Protein AF-A0A1W9SPL5-F1 (afdb_monomer_lite)

Secondary structure (DSSP, 8-state):
-HHHHHHHHHHHHHHHHHHHHHHHHHHHHHHHHHHHHHHT---------BPP--HHHHHHHHHHHHHTT----TTS-SPBHHHHHHHS-THHHHHHTTTTS---SS--HHHHHHHTS-SEEEE-SSEEEEEEEEEEEEEEE-TTT--EEEEEEEEEEEEEEETTTEEEEEEEEEEEEE--HHHHHHHHHHSEETTTEE-EEETTTEEEEEEEEEEEEEEPSSTT-EEEEEEEEEE-

Foldseek 3Di:
DVVVVVVVVVVVVVVVVVVVVVVVVVVVVVVVVVVVVVVPPPPDPAAWDWDDPDPLLCVVVVVVCVVVVPPDDSPDDRDTPVVDVVVDPSVVSVVVVVPPDDDDVDDDPVSCCVPPDAVDWDDDQFKIKGKHKDWDWDWDADPPVRDIKIKTKTKMKMWMDGHNFKIKIKIKIKMKIQDDPVQQVVCVVPQARVPFGGWDDDPPRITIWMWMKMKIWGQDPPGDDIDIDIDIGTDD

Structure (mmCIF, N/CA/C/O backbone):
data_AF-A0A1W9SPL5-F1
#
_entry.id   AF-A0A1W9SPL5-F1
#
loop_
_atom_site.group_PDB
_atom_site.id
_atom_site.type_symbol
_atom_site.label_atom_id
_atom_site.label_alt_id
_atom_site.label_comp_id
_atom_site.label_asym_id
_atom_site.label_entity_id
_atom_site.label_seq_id
_atom_site.pdbx_PDB_ins_code
_atom_site.Cartn_x
_atom_site.Cartn_y
_atom_site.Cartn_z
_atom_site.occupancy
_atom_site.B_iso_or_equiv
_atom_site.auth_seq_id
_atom_site.auth_comp_id
_atom_site.auth_asym_id
_atom_site.auth_atom_id
_atom_site.pdbx_PDB_model_num
ATOM 1 N N . MET A 1 1 ? -82.534 -27.392 20.331 1.00 53.69 1 MET A N 1
ATOM 2 C CA . MET A 1 1 ? -81.593 -26.473 19.638 1.00 53.69 1 MET A CA 1
ATOM 3 C C . MET A 1 1 ? -80.791 -25.531 20.555 1.00 53.69 1 MET A C 1
ATOM 5 O O . MET A 1 1 ? -79.675 -25.199 20.181 1.00 53.69 1 MET A O 1
ATOM 9 N N . LYS A 1 2 ? -81.263 -25.129 21.753 1.00 50.34 2 LYS A N 1
ATOM 10 C CA . LYS A 1 2 ? -80.532 -24.194 22.650 1.00 50.34 2 LYS A CA 1
ATOM 11 C C . LYS A 1 2 ? -79.211 -24.733 23.252 1.00 50.34 2 LYS A C 1
ATOM 13 O O . LYS A 1 2 ? -78.254 -23.975 23.369 1.00 50.34 2 LYS A O 1
ATOM 18 N N . ASN A 1 3 ? -79.106 -26.034 23.547 1.00 52.25 3 ASN A N 1
ATOM 19 C CA . ASN A 1 3 ? -77.909 -26.605 24.199 1.00 52.25 3 ASN A CA 1
ATOM 20 C C . ASN A 1 3 ? -76.652 -26.641 23.311 1.00 52.25 3 ASN A C 1
ATOM 22 O O . ASN A 1 3 ? -75.539 -26.502 23.813 1.00 52.25 3 ASN A O 1
ATOM 26 N N . PHE A 1 4 ? -76.808 -26.759 21.990 1.00 55.22 4 PHE A N 1
ATOM 27 C CA . PHE A 1 4 ? -75.670 -26.815 21.063 1.00 55.22 4 PHE A CA 1
ATOM 28 C C . PHE A 1 4 ? -74.965 -25.456 20.920 1.00 55.22 4 PHE A C 1
ATOM 30 O O . PHE A 1 4 ? -73.748 -25.386 20.754 1.00 55.22 4 PHE A O 1
ATOM 37 N N . PHE A 1 5 ? -75.725 -24.363 21.043 1.00 56.78 5 PHE A N 1
ATOM 38 C CA . PHE A 1 5 ? -75.201 -23.001 20.950 1.00 56.78 5 PHE A CA 1
ATOM 39 C C . PHE A 1 5 ? -74.369 -22.626 22.188 1.00 56.78 5 PHE A C 1
ATOM 41 O O . PHE A 1 5 ? -73.292 -22.045 22.063 1.00 56.78 5 PHE A O 1
ATOM 48 N N . ILE A 1 6 ? -74.815 -23.046 23.377 1.00 64.88 6 ILE A N 1
ATOM 49 C CA . ILE A 1 6 ? -74.128 -22.797 24.655 1.00 64.88 6 ILE A CA 1
ATOM 50 C C . ILE A 1 6 ? -72.788 -23.546 24.722 1.00 64.88 6 ILE A C 1
ATOM 52 O O . ILE A 1 6 ? -71.768 -22.963 25.089 1.00 64.88 6 ILE A O 1
ATOM 56 N N . ILE A 1 7 ? -72.754 -24.811 24.286 1.00 68.06 7 ILE A N 1
ATOM 57 C CA . ILE A 1 7 ? -71.522 -25.619 24.235 1.00 68.06 7 ILE A CA 1
ATOM 58 C C . ILE A 1 7 ? -70.497 -25.000 23.273 1.00 68.06 7 ILE A C 1
ATOM 60 O O . ILE A 1 7 ? -69.298 -24.961 23.561 1.00 68.06 7 ILE A O 1
ATOM 64 N N . ARG A 1 8 ? -70.964 -24.452 22.147 1.00 58.19 8 ARG A N 1
ATOM 65 C CA . ARG A 1 8 ? -70.103 -23.808 21.151 1.00 58.19 8 ARG A CA 1
ATOM 66 C C . ARG A 1 8 ? -69.503 -22.497 21.672 1.00 58.19 8 ARG A C 1
ATOM 68 O O . ARG A 1 8 ? -68.316 -22.260 21.462 1.00 58.19 8 ARG A O 1
ATOM 75 N N . ILE A 1 9 ? -70.267 -21.708 22.430 1.00 64.75 9 ILE A N 1
ATOM 76 C CA . ILE A 1 9 ? -69.781 -20.484 23.093 1.00 64.75 9 ILE A CA 1
ATOM 77 C C . ILE A 1 9 ? -68.752 -20.809 24.189 1.00 64.75 9 ILE A C 1
ATOM 79 O O . ILE A 1 9 ? -67.695 -20.181 24.245 1.00 64.75 9 ILE A O 1
ATOM 83 N N . LEU A 1 10 ? -68.997 -21.836 25.010 1.00 67.88 10 LEU A N 1
ATOM 84 C CA . LEU A 1 10 ? -68.052 -22.290 26.042 1.00 67.88 10 LEU A CA 1
ATOM 85 C C . LEU A 1 10 ? -66.726 -22.788 25.451 1.00 67.88 10 LEU A C 1
ATOM 87 O O . LEU A 1 10 ? -65.658 -22.507 26.002 1.00 67.88 10 LEU A O 1
ATOM 91 N N . ASN A 1 11 ? -66.771 -23.479 24.310 1.00 64.69 11 ASN A N 1
ATOM 92 C CA . ASN A 1 11 ? -65.566 -23.926 23.612 1.00 64.69 11 ASN A CA 1
ATOM 93 C C . ASN A 1 11 ? -64.781 -22.759 22.996 1.00 64.69 11 ASN A C 1
ATOM 95 O O . ASN A 1 11 ? -63.551 -22.755 23.065 1.00 64.69 11 ASN A O 1
ATOM 99 N N . ILE A 1 12 ? -65.466 -21.737 22.476 1.00 64.25 12 ILE A N 1
ATOM 100 C CA . ILE A 1 12 ? -64.832 -20.509 21.972 1.00 64.25 12 ILE A CA 1
ATOM 101 C C . ILE A 1 12 ? -64.162 -19.736 23.119 1.00 64.25 12 ILE A C 1
ATOM 103 O O . ILE A 1 12 ? -62.998 -19.355 23.000 1.00 64.25 12 ILE A O 1
ATOM 107 N N . LEU A 1 13 ? -64.829 -19.588 24.267 1.00 63.03 13 LEU A N 1
ATOM 108 C CA . LEU A 1 13 ? -64.262 -18.930 25.452 1.00 63.03 13 LEU A CA 1
ATOM 109 C C . LEU A 1 13 ? -63.047 -19.686 26.013 1.00 63.03 13 LEU A C 1
ATOM 111 O O . LEU A 1 13 ? -62.024 -19.069 26.322 1.00 63.03 13 LEU A O 1
ATOM 115 N N . LYS A 1 14 ? -63.102 -21.025 26.075 1.00 65.94 14 LYS A N 1
ATOM 116 C CA . LYS A 1 14 ? -61.942 -21.856 26.450 1.00 65.94 14 LYS A CA 1
ATOM 117 C C . LYS A 1 14 ? -60.788 -21.710 25.459 1.00 65.94 14 LYS A C 1
ATOM 119 O O . LYS A 1 14 ? -59.635 -21.651 25.884 1.00 65.94 14 LYS A O 1
ATOM 124 N N . PHE A 1 15 ? -61.069 -21.614 24.160 1.00 64.69 15 PHE A N 1
ATOM 125 C CA . PHE A 1 15 ? -60.043 -21.416 23.138 1.00 64.69 15 PHE A CA 1
ATOM 126 C C . PHE A 1 15 ? -59.367 -20.042 23.261 1.00 64.69 15 PHE A C 1
ATOM 128 O O . PHE A 1 15 ? -58.137 -19.959 23.241 1.00 64.69 15 PHE A O 1
ATOM 135 N N . ILE A 1 16 ? -60.148 -18.980 23.483 1.00 57.22 16 ILE A N 1
ATOM 136 C CA . ILE A 1 16 ? -59.648 -17.612 23.691 1.00 57.22 16 ILE A CA 1
ATOM 137 C C . ILE A 1 16 ? -58.782 -17.535 24.961 1.00 57.22 16 ILE A C 1
ATOM 139 O O . ILE A 1 16 ? -57.665 -17.018 24.913 1.00 57.22 16 ILE A O 1
ATOM 143 N N . SER A 1 17 ? -59.234 -18.138 26.066 1.00 56.59 17 SER A N 1
ATOM 144 C CA . SER A 1 17 ? -58.488 -18.243 27.332 1.00 56.59 17 SER A CA 1
ATOM 145 C C . SER A 1 17 ? -57.154 -18.992 27.185 1.00 56.59 17 SER A C 1
ATOM 147 O O . SER A 1 17 ? -56.122 -18.589 27.730 1.00 56.59 17 SER A O 1
ATOM 149 N N . LYS A 1 18 ? -57.138 -20.083 26.411 1.00 58.66 18 LYS A N 1
ATOM 150 C CA . LYS A 1 18 ? -55.926 -20.881 26.182 1.00 58.66 18 LYS A CA 1
ATOM 151 C C . LYS A 1 18 ? -54.929 -20.143 25.281 1.00 58.66 18 LYS A C 1
ATOM 153 O O . LYS A 1 18 ? -53.723 -20.237 25.509 1.00 58.66 18 LYS A O 1
ATOM 158 N N . LYS A 1 19 ? -55.421 -19.374 24.300 1.00 56.31 19 LYS A N 1
ATOM 159 C CA . LYS A 1 19 ? -54.600 -18.552 23.397 1.00 56.31 19 LYS A CA 1
ATOM 160 C C . LYS A 1 19 ? -53.960 -17.368 24.133 1.00 56.31 19 LYS A C 1
ATOM 162 O O . LYS A 1 19 ? -52.768 -17.139 23.942 1.00 56.31 19 LYS A O 1
ATOM 167 N N . SER A 1 20 ? -54.684 -16.693 25.035 1.00 53.97 20 SER A N 1
ATOM 168 C CA . SER A 1 20 ? -54.144 -15.569 25.822 1.00 53.97 20 SER A CA 1
ATOM 169 C C . SER A 1 20 ? -53.041 -15.998 26.798 1.00 53.97 20 SER A C 1
ATOM 171 O O . SER A 1 20 ? -51.990 -15.360 26.850 1.00 53.97 20 SER A O 1
ATOM 173 N N . LYS A 1 21 ? -53.205 -17.137 27.490 1.00 56.94 21 LYS A N 1
ATOM 174 C CA . LYS A 1 21 ? -52.159 -17.704 28.364 1.00 56.94 21 LYS A CA 1
ATOM 175 C C . LYS A 1 21 ? -50.899 -18.107 27.592 1.00 56.94 21 LYS A C 1
ATOM 177 O O . LYS A 1 21 ? -49.793 -17.856 28.066 1.00 56.94 21 LYS A O 1
ATOM 182 N N . LYS A 1 22 ? -51.046 -18.687 26.392 1.00 56.72 22 LYS A N 1
ATOM 183 C CA . LYS A 1 22 ? -49.905 -19.025 25.518 1.00 56.72 22 LYS A CA 1
ATOM 184 C C . 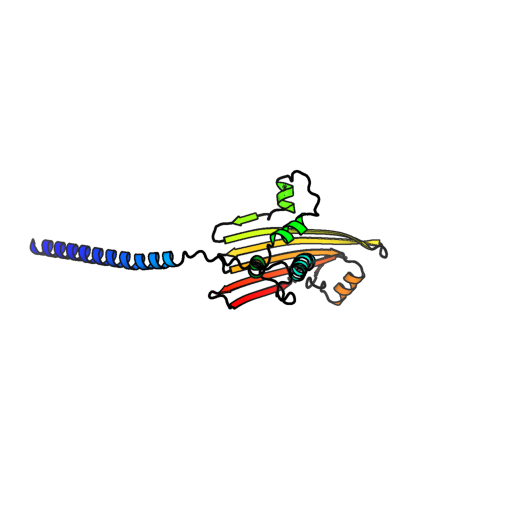LYS A 1 22 ? -49.164 -17.763 25.059 1.00 56.72 22 LYS A C 1
ATOM 186 O O . LYS A 1 22 ? -47.938 -17.752 25.063 1.00 56.72 22 LYS A O 1
ATOM 191 N N . MET A 1 23 ? -49.894 -16.696 24.730 1.00 50.56 23 MET A N 1
ATOM 192 C CA . MET A 1 23 ? -49.324 -15.414 24.297 1.00 50.56 23 MET A CA 1
ATOM 193 C C . MET A 1 23 ? -48.545 -14.713 25.424 1.00 50.56 23 MET A C 1
ATOM 195 O O . MET A 1 23 ? -47.428 -14.253 25.196 1.00 50.56 23 MET A O 1
ATOM 199 N N . LEU A 1 24 ? -49.064 -14.741 26.658 1.00 53.97 24 LEU A N 1
ATOM 200 C CA . LEU A 1 24 ? -48.364 -14.239 27.850 1.00 53.97 24 LEU A CA 1
ATOM 201 C C . LEU A 1 24 ? -47.081 -15.028 28.167 1.00 53.97 24 LEU A C 1
ATOM 203 O O . LEU A 1 24 ? -46.079 -14.448 28.585 1.00 53.97 24 LEU A O 1
ATOM 207 N N . PHE A 1 25 ? -47.085 -16.349 27.957 1.00 53.59 25 PHE A N 1
ATOM 208 C CA . PHE A 1 25 ? -45.905 -17.192 28.176 1.00 53.59 25 PHE A CA 1
ATOM 209 C C . PHE A 1 25 ? -44.804 -16.931 27.130 1.00 53.59 25 PHE A C 1
ATOM 211 O O . PHE A 1 25 ? -43.623 -16.887 27.474 1.00 53.59 25 PHE A O 1
ATOM 218 N N . PHE A 1 26 ? -45.185 -16.679 25.871 1.00 49.88 26 PHE A N 1
ATOM 219 C CA . PHE A 1 26 ? -44.256 -16.270 24.809 1.00 49.88 26 PHE A CA 1
ATOM 220 C C . PHE A 1 26 ? -43.635 -14.887 25.070 1.00 49.88 26 PHE A C 1
ATOM 222 O O . PHE A 1 26 ? -42.435 -14.712 24.862 1.00 49.88 26 PHE A O 1
ATOM 229 N N . GLN A 1 27 ? -44.404 -13.928 25.600 1.00 54.22 27 GLN A N 1
ATOM 230 C CA . GLN A 1 27 ? -43.885 -12.602 25.964 1.00 54.22 27 GLN A CA 1
ATOM 231 C C . GLN A 1 27 ? -42.859 -12.661 27.107 1.00 54.22 27 GLN A C 1
ATOM 233 O O . GLN A 1 27 ? -41.821 -12.006 27.023 1.00 54.22 27 GLN A O 1
ATOM 238 N N . LYS A 1 28 ? -43.088 -13.492 28.137 1.00 53.75 28 LYS A N 1
ATOM 239 C CA . LYS A 1 28 ? -42.134 -13.660 29.251 1.00 53.75 28 LYS A CA 1
ATOM 240 C C . LYS A 1 28 ? -40.808 -14.286 28.809 1.00 53.75 28 LYS A C 1
ATOM 242 O O . LYS A 1 28 ? -39.758 -13.840 29.260 1.00 53.75 28 LYS A O 1
ATOM 247 N N . LYS A 1 29 ? -40.830 -15.273 27.902 1.00 54.50 29 LYS A N 1
ATOM 248 C CA . LYS A 1 29 ? -39.610 -15.935 27.399 1.00 54.50 29 LYS A CA 1
ATOM 249 C C . LYS A 1 29 ? -38.743 -14.994 26.547 1.00 54.50 29 LYS A C 1
ATOM 251 O O . LYS A 1 29 ? -37.522 -15.037 26.654 1.00 54.50 29 LYS A O 1
ATOM 256 N N . ASN A 1 30 ? -39.368 -14.093 25.785 1.00 54.03 30 ASN A N 1
ATOM 257 C CA . ASN A 1 30 ? -38.663 -13.068 25.007 1.00 54.03 30 ASN A CA 1
ATOM 258 C C . ASN A 1 30 ? -38.055 -11.961 25.888 1.00 54.03 30 ASN A C 1
ATOM 260 O O . ASN A 1 30 ? -37.018 -11.405 25.537 1.00 54.03 30 ASN A O 1
ATOM 264 N N . PHE A 1 31 ? -38.645 -11.677 27.053 1.00 56.72 31 PHE A N 1
ATOM 265 C CA . PHE A 1 31 ? -38.132 -10.666 27.984 1.00 56.72 31 PHE A CA 1
ATOM 266 C C . PHE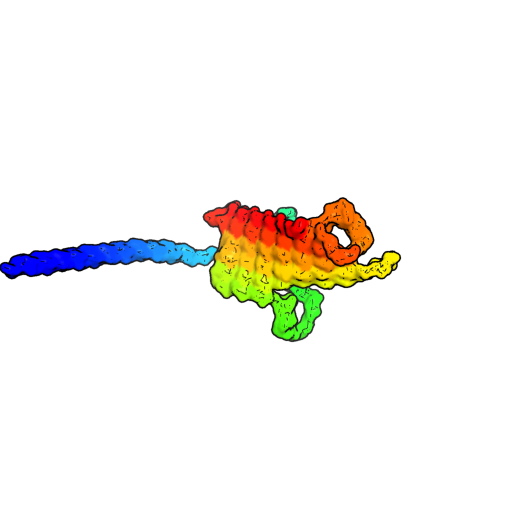 A 1 31 ? -36.778 -11.059 28.596 1.00 56.72 31 PHE A C 1
ATOM 268 O O . PHE A 1 31 ? -35.886 -10.222 28.696 1.00 56.72 31 PHE A O 1
ATOM 275 N N . TYR A 1 32 ? -36.582 -12.342 28.925 1.00 59.62 32 TYR A N 1
ATOM 276 C CA . TYR A 1 32 ? -35.283 -12.843 29.398 1.00 59.62 32 TYR A CA 1
ATOM 277 C C . TYR A 1 32 ? -34.197 -12.767 28.316 1.00 59.62 32 TYR A C 1
ATOM 279 O O . TYR A 1 32 ? -33.049 -12.475 28.632 1.00 59.62 32 TYR A O 1
ATOM 287 N N . ILE A 1 33 ? -34.557 -12.960 27.041 1.00 61.00 33 ILE A N 1
ATOM 288 C CA . ILE A 1 33 ? -33.627 -12.827 25.907 1.00 61.00 33 ILE A CA 1
ATOM 289 C C . ILE A 1 33 ? -33.191 -11.363 25.736 1.00 61.00 33 ILE A C 1
ATOM 291 O O . ILE A 1 33 ? -32.009 -11.096 25.535 1.00 61.00 33 ILE A O 1
ATOM 295 N N . ILE A 1 34 ? -34.118 -10.412 25.891 1.00 59.72 34 ILE A N 1
ATOM 296 C CA . ILE A 1 34 ? -33.827 -8.968 25.856 1.00 59.72 34 ILE A CA 1
ATOM 297 C C . ILE A 1 34 ? -32.956 -8.552 27.052 1.00 59.72 34 ILE A C 1
ATOM 299 O O . ILE A 1 34 ? -32.026 -7.766 26.890 1.00 59.72 34 ILE A O 1
ATOM 303 N N . PHE A 1 35 ? -33.201 -9.119 28.237 1.00 58.84 35 PHE A N 1
ATOM 304 C CA . PHE A 1 35 ? -32.410 -8.849 29.441 1.00 58.84 35 PHE A CA 1
ATOM 305 C C . PHE A 1 35 ? -30.980 -9.413 29.345 1.00 58.84 35 PHE A C 1
ATOM 307 O O . PHE A 1 35 ? -30.026 -8.744 29.734 1.00 58.84 35 PHE A O 1
ATOM 314 N N . ILE A 1 36 ? -30.812 -10.597 28.743 1.00 60.50 36 ILE A N 1
ATOM 315 C CA . ILE A 1 36 ? -29.496 -11.176 28.417 1.00 60.50 36 ILE A CA 1
ATOM 316 C C . ILE A 1 36 ? -28.747 -10.303 27.399 1.00 60.50 36 ILE A C 1
ATOM 318 O O . ILE A 1 36 ? -27.545 -10.096 27.548 1.00 60.50 36 ILE A O 1
ATOM 322 N N . PHE A 1 37 ? -29.447 -9.726 26.416 1.00 53.88 37 PHE A N 1
ATOM 323 C CA . PHE A 1 37 ? -28.852 -8.777 25.467 1.00 53.88 37 PHE A CA 1
ATOM 324 C C . PHE A 1 37 ? -28.395 -7.476 26.145 1.00 53.88 37 PHE A C 1
ATOM 326 O O . PHE A 1 37 ? -27.365 -6.918 25.776 1.00 53.88 37 PHE A O 1
ATOM 333 N N . PHE A 1 38 ? -29.117 -7.016 27.174 1.00 53.31 38 PHE A N 1
ATOM 334 C CA . PHE A 1 38 ? -28.782 -5.793 27.909 1.00 53.31 38 PHE A CA 1
ATOM 335 C C . PHE A 1 38 ? -27.544 -5.952 28.809 1.00 53.31 38 PHE A C 1
ATOM 337 O O . PHE A 1 38 ? -26.774 -5.002 28.964 1.00 53.31 38 PHE A O 1
ATOM 344 N N . ILE A 1 39 ? -27.298 -7.154 29.344 1.00 54.72 39 ILE A N 1
ATOM 345 C CA . ILE A 1 39 ? -26.115 -7.463 30.173 1.00 54.72 39 ILE A CA 1
ATOM 346 C C . ILE A 1 39 ? -24.813 -7.462 29.344 1.00 54.72 39 ILE A C 1
ATOM 348 O O . ILE A 1 39 ? -23.746 -7.181 29.883 1.00 54.72 39 ILE A O 1
ATOM 352 N N . PHE A 1 40 ? -24.885 -7.664 28.024 1.00 49.97 40 PHE A N 1
ATOM 353 C CA . PHE A 1 40 ? -23.721 -7.606 27.126 1.00 49.97 40 PHE A CA 1
ATOM 354 C C . PHE A 1 40 ? -23.296 -6.186 26.702 1.00 49.97 40 PHE A C 1
ATOM 356 O O . PHE A 1 40 ? -22.339 -6.035 25.947 1.00 49.97 40 PHE A O 1
ATOM 363 N N . SER A 1 41 ? -23.936 -5.131 27.219 1.00 41.28 41 SER A N 1
ATOM 364 C CA . SER A 1 41 ? -23.637 -3.725 26.872 1.00 41.28 41 SER A CA 1
ATOM 365 C C . SER A 1 41 ? -22.367 -3.157 27.529 1.00 41.28 41 SER A C 1
ATOM 367 O O . SER A 1 41 ? -22.178 -1.938 27.572 1.00 41.28 41 SER A O 1
ATOM 369 N N . ILE A 1 42 ? -21.503 -4.006 28.087 1.00 51.16 42 ILE A N 1
ATOM 370 C CA . ILE A 1 42 ? -20.244 -3.567 28.689 1.00 51.16 42 ILE A CA 1
ATOM 371 C C . ILE A 1 42 ? -19.382 -2.992 27.563 1.00 51.16 42 ILE A C 1
ATOM 373 O O . ILE A 1 42 ? -19.120 -3.658 26.563 1.00 51.16 42 ILE A O 1
ATOM 377 N N . LYS A 1 43 ? -18.968 -1.729 27.710 1.00 40.59 43 LYS A N 1
ATOM 378 C CA . LYS A 1 43 ? -18.071 -1.047 26.772 1.00 40.59 43 LYS A CA 1
ATOM 379 C C . LYS A 1 43 ? -16.715 -1.751 26.767 1.00 40.59 43 LYS A C 1
ATOM 381 O O . LYS A 1 43 ? -15.833 -1.423 27.555 1.00 40.59 43 LYS A O 1
ATOM 386 N N . ILE A 1 44 ? -16.566 -2.724 25.879 1.00 46.44 44 ILE A N 1
ATOM 387 C CA . ILE A 1 44 ? -15.308 -3.411 25.618 1.00 46.44 44 ILE A CA 1
ATOM 388 C C . ILE A 1 44 ? -14.574 -2.590 24.556 1.00 46.44 44 ILE A C 1
ATOM 390 O O . ILE A 1 44 ? -14.871 -2.657 23.363 1.00 46.44 44 ILE A O 1
ATOM 394 N N . ASN A 1 45 ? -13.634 -1.760 25.003 1.00 47.59 45 ASN A N 1
ATOM 395 C CA . ASN A 1 45 ? -12.693 -1.085 24.117 1.00 47.59 45 ASN A CA 1
ATOM 396 C C . ASN A 1 45 ? -11.614 -2.092 23.705 1.00 47.59 45 ASN A C 1
ATOM 398 O O . ASN A 1 45 ? -10.644 -2.278 24.427 1.00 47.59 45 ASN A O 1
ATOM 402 N N . ALA A 1 46 ? -11.780 -2.747 22.559 1.00 48.91 46 ALA A N 1
ATOM 403 C CA . ALA A 1 46 ? -10.740 -3.603 21.990 1.00 48.91 46 ALA A CA 1
ATOM 404 C C . ALA A 1 46 ? -10.662 -3.395 20.473 1.00 48.91 46 ALA A C 1
ATOM 406 O O . ALA A 1 46 ? -11.106 -4.226 19.702 1.00 48.91 46 ALA A O 1
ATOM 407 N N . GLN A 1 47 ? -10.148 -2.257 20.000 1.00 57.03 47 GLN A N 1
ATOM 408 C CA . GLN A 1 47 ? -10.068 -1.964 18.559 1.00 57.03 47 GLN A CA 1
ATOM 409 C C . GLN A 1 47 ? -8.799 -2.539 17.893 1.00 57.03 47 GLN A C 1
ATOM 411 O O . GLN A 1 47 ? -7.941 -1.779 17.472 1.00 57.03 47 GLN A O 1
ATOM 416 N N . ASN A 1 48 ? -8.646 -3.857 17.745 1.00 61.00 48 ASN A N 1
ATOM 417 C CA . ASN A 1 48 ? -7.395 -4.419 17.196 1.00 61.00 48 ASN A CA 1
ATOM 418 C C . ASN A 1 48 ? -7.217 -4.150 15.678 1.00 61.00 48 ASN A C 1
ATOM 420 O O . ASN A 1 48 ? -7.797 -4.829 14.823 1.00 61.00 48 ASN A O 1
ATOM 424 N N . SER A 1 49 ? -6.377 -3.173 15.325 1.00 67.56 49 SER A N 1
ATOM 425 C CA . SER A 1 49 ? -5.793 -2.980 13.981 1.00 67.56 49 SER A CA 1
ATOM 426 C C . SER A 1 49 ? -4.301 -3.264 13.982 1.00 67.56 49 SER A C 1
ATOM 428 O O . SER A 1 49 ? -3.658 -3.197 15.018 1.00 67.56 49 SER A O 1
ATOM 430 N N . PHE A 1 50 ? -3.731 -3.542 12.811 1.00 75.25 50 PHE A N 1
ATOM 431 C CA . PHE A 1 50 ? -2.279 -3.592 12.653 1.00 75.25 50 PHE A CA 1
ATOM 432 C C . PHE A 1 50 ? -1.709 -2.240 12.273 1.00 75.25 50 PHE A C 1
ATOM 434 O O . PHE A 1 50 ? -2.292 -1.514 11.460 1.00 75.25 50 PHE A O 1
ATOM 441 N N . LEU A 1 51 ? -0.509 -1.972 12.775 1.00 77.75 51 LEU A N 1
ATOM 442 C CA . LEU A 1 51 ? 0.323 -0.909 12.243 1.00 77.75 51 LEU A CA 1
ATOM 443 C C . LEU A 1 51 ? 0.944 -1.332 10.899 1.00 77.75 51 LEU A C 1
ATOM 445 O O . LEU A 1 51 ? 1.266 -2.509 10.697 1.00 77.75 51 LEU A O 1
ATOM 449 N N . PRO A 1 52 ? 1.125 -0.387 9.957 1.00 75.75 52 PRO A N 1
ATOM 450 C CA . PRO A 1 52 ? 1.796 -0.648 8.691 1.00 75.75 52 PRO A CA 1
ATOM 451 C C . PRO A 1 52 ? 3.186 -1.268 8.879 1.00 75.75 52 PRO A C 1
ATOM 453 O O . PRO A 1 52 ? 3.989 -0.809 9.685 1.00 75.75 52 PRO A O 1
ATOM 456 N N . LEU A 1 53 ? 3.530 -2.253 8.048 1.00 77.50 53 LEU A N 1
ATOM 457 C CA . LEU A 1 53 ? 4.854 -2.893 8.062 1.00 77.50 53 LEU A CA 1
ATOM 458 C C . LEU A 1 53 ? 5.983 -2.009 7.513 1.00 77.50 53 LEU A C 1
ATOM 460 O O . LEU A 1 53 ? 7.155 -2.377 7.598 1.00 77.50 53 LEU A O 1
ATOM 464 N N . ASN A 1 54 ? 5.653 -0.846 6.952 1.00 80.12 54 ASN A N 1
ATOM 465 C CA . ASN A 1 54 ? 6.632 0.018 6.312 1.00 80.12 54 ASN A CA 1
ATOM 466 C C . ASN A 1 54 ? 7.729 0.436 7.304 1.00 80.12 54 ASN A C 1
ATOM 468 O O . ASN A 1 54 ? 7.452 0.948 8.389 1.00 80.12 54 ASN A O 1
ATOM 472 N N . ARG A 1 55 ? 8.994 0.251 6.915 1.00 80.75 55 ARG A N 1
ATOM 473 C CA . ARG A 1 55 ? 10.148 0.601 7.747 1.00 80.75 55 ARG A CA 1
ATOM 474 C C . ARG A 1 55 ? 10.154 2.085 8.109 1.00 80.75 55 ARG A C 1
ATOM 476 O O . ARG A 1 55 ? 10.431 2.415 9.254 1.00 80.75 55 ARG A O 1
ATOM 483 N N . SER A 1 56 ? 9.805 2.971 7.176 1.00 79.94 56 SER A N 1
ATOM 484 C CA . SER A 1 56 ? 9.736 4.413 7.456 1.00 79.94 56 SER A CA 1
ATOM 485 C C . SER A 1 56 ? 8.689 4.760 8.518 1.00 79.94 56 SER A C 1
ATOM 487 O O . SER A 1 56 ? 8.880 5.711 9.270 1.00 79.94 56 SER A O 1
ATOM 489 N N . PHE A 1 57 ? 7.619 3.966 8.612 1.00 78.62 57 PHE A N 1
ATOM 490 C CA . PHE A 1 57 ? 6.581 4.106 9.629 1.00 78.62 57 PHE A CA 1
ATOM 491 C C . PHE A 1 57 ? 7.014 3.521 10.983 1.00 78.62 57 PHE A C 1
ATOM 493 O O . PHE A 1 57 ? 6.778 4.136 12.019 1.00 78.62 57 PHE A O 1
ATOM 500 N N . ASN A 1 58 ? 7.682 2.364 10.978 1.00 84.75 58 ASN A N 1
ATOM 501 C CA . ASN A 1 58 ? 8.081 1.659 12.201 1.00 84.75 58 ASN A CA 1
ATOM 502 C C . ASN A 1 58 ? 9.331 2.244 12.877 1.00 84.75 58 ASN A C 1
ATOM 504 O O . ASN A 1 58 ? 9.448 2.176 14.096 1.00 84.75 58 ASN A O 1
ATOM 508 N N . LEU A 1 59 ? 10.243 2.872 12.129 1.00 86.50 59 LEU A N 1
ATOM 509 C CA . LEU A 1 59 ? 11.476 3.445 12.687 1.00 86.50 59 LEU A CA 1
ATOM 510 C C . LEU A 1 59 ? 11.227 4.502 13.787 1.00 86.50 59 LEU A C 1
ATOM 512 O O . LEU A 1 59 ? 11.864 4.412 14.837 1.00 86.50 59 LEU A O 1
ATOM 516 N N . PRO A 1 60 ? 10.320 5.489 13.614 1.00 84.06 60 PRO A N 1
ATOM 517 C CA . PRO A 1 60 ? 9.980 6.429 14.684 1.00 84.06 60 PRO A CA 1
ATOM 518 C C . PRO A 1 60 ? 9.396 5.763 15.937 1.00 84.06 60 PRO A C 1
ATOM 520 O O . PRO A 1 60 ? 9.679 6.221 17.042 1.00 84.06 60 PRO A O 1
ATOM 523 N N . LEU A 1 61 ? 8.606 4.695 15.770 1.00 82.62 61 LEU A N 1
ATOM 524 C CA . LEU A 1 61 ? 8.024 3.928 16.878 1.00 82.62 61 LEU A CA 1
ATOM 525 C C . LEU A 1 61 ? 9.102 3.207 17.677 1.00 82.62 61 LEU A C 1
ATOM 527 O O . LEU A 1 61 ? 9.194 3.378 18.887 1.00 82.62 61 LEU A O 1
ATOM 531 N N . GLU A 1 62 ? 9.950 2.452 16.984 1.00 86.75 62 GLU A N 1
ATOM 532 C CA . GLU A 1 62 ? 11.051 1.701 17.590 1.00 86.75 62 GLU A CA 1
ATOM 533 C C . GLU A 1 62 ? 12.027 2.635 18.303 1.00 86.75 62 GLU A C 1
ATOM 535 O O . GLU A 1 62 ? 12.416 2.379 19.440 1.00 86.75 62 GLU A O 1
ATOM 540 N N . ARG A 1 63 ? 12.360 3.774 17.681 1.00 86.31 63 ARG A N 1
ATOM 541 C CA . ARG A 1 63 ? 13.178 4.808 18.319 1.00 86.31 63 ARG A CA 1
ATOM 542 C C . ARG A 1 63 ? 12.548 5.295 19.624 1.00 86.31 63 ARG A C 1
ATOM 544 O O . ARG A 1 63 ? 13.274 5.517 20.587 1.00 86.31 63 ARG A O 1
ATOM 551 N N . LYS A 1 64 ? 11.228 5.490 19.658 1.00 85.25 64 LYS A N 1
ATOM 552 C CA . LYS A 1 64 ? 10.532 5.969 20.854 1.00 85.25 64 LYS A CA 1
ATOM 553 C C . LYS A 1 64 ? 10.515 4.919 21.967 1.00 85.25 64 LYS A C 1
ATOM 555 O O . LYS A 1 64 ? 10.849 5.272 23.090 1.00 85.25 64 LYS A O 1
ATOM 560 N N . ILE A 1 65 ? 10.260 3.648 21.637 1.00 86.50 65 ILE A N 1
ATOM 561 C CA . ILE A 1 65 ? 10.366 2.515 22.578 1.00 86.50 65 ILE A CA 1
ATOM 562 C C . ILE A 1 65 ? 11.741 2.492 23.252 1.00 86.50 65 ILE A C 1
ATOM 564 O O . ILE A 1 65 ? 11.828 2.360 24.468 1.00 86.50 65 ILE A O 1
ATOM 568 N N . ILE A 1 66 ? 12.809 2.656 22.464 1.00 86.81 66 ILE A N 1
ATOM 569 C CA . ILE A 1 66 ? 14.187 2.636 22.968 1.00 86.81 66 ILE A CA 1
ATOM 570 C C . ILE A 1 66 ? 14.472 3.853 23.859 1.00 86.81 66 ILE A C 1
ATOM 572 O O . ILE A 1 66 ? 15.073 3.701 24.916 1.00 86.81 66 ILE A O 1
ATOM 576 N N . ILE A 1 67 ? 14.041 5.057 23.458 1.00 87.88 67 ILE A N 1
ATOM 577 C CA . ILE A 1 67 ? 14.257 6.291 24.240 1.00 87.88 67 ILE A CA 1
ATOM 578 C C . ILE A 1 67 ? 13.506 6.248 25.574 1.00 87.88 67 ILE A C 1
ATOM 580 O O . ILE A 1 67 ? 14.047 6.669 26.591 1.00 87.88 67 ILE A O 1
ATOM 584 N N . GLU A 1 68 ? 12.268 5.757 25.570 1.00 86.69 68 GLU A N 1
ATOM 585 C CA . GLU A 1 68 ? 11.425 5.643 26.768 1.00 86.69 68 GLU A CA 1
ATOM 586 C C . GLU A 1 68 ? 11.729 4.370 27.579 1.00 86.69 68 GLU A C 1
ATOM 588 O O . GLU A 1 68 ? 11.149 4.164 28.641 1.00 86.69 68 GLU A O 1
ATOM 593 N N . ASN A 1 69 ? 12.669 3.541 27.106 1.00 85.31 69 ASN A N 1
ATOM 594 C CA . ASN A 1 69 ? 13.134 2.309 27.741 1.00 85.31 69 ASN A CA 1
ATOM 595 C C . ASN A 1 69 ? 11.996 1.306 28.045 1.00 85.31 69 ASN A C 1
ATOM 597 O O . ASN A 1 69 ? 11.976 0.646 29.085 1.00 85.31 69 ASN A O 1
ATOM 601 N N . ILE A 1 70 ? 11.027 1.208 27.129 1.00 85.56 70 ILE A N 1
ATOM 602 C CA . ILE A 1 70 ? 9.853 0.336 27.254 1.00 85.56 70 ILE A CA 1
ATOM 603 C C . ILE A 1 70 ? 10.247 -1.104 26.907 1.00 85.56 70 ILE A C 1
ATOM 605 O O . ILE A 1 70 ? 10.828 -1.366 25.852 1.00 85.56 70 ILE A O 1
ATOM 609 N N . ASN A 1 71 ? 9.885 -2.059 27.768 1.00 82.88 71 ASN A N 1
ATOM 610 C CA . ASN A 1 71 ? 10.155 -3.482 27.554 1.00 82.88 71 ASN A CA 1
ATOM 611 C C . ASN A 1 71 ? 9.170 -4.096 26.538 1.00 82.88 71 ASN A C 1
ATOM 613 O O . ASN A 1 71 ? 8.237 -4.805 26.909 1.00 82.88 71 ASN A O 1
ATOM 617 N N . PHE A 1 72 ? 9.359 -3.785 25.254 1.00 82.62 72 PHE A N 1
ATOM 618 C CA . PHE A 1 72 ? 8.565 -4.312 24.143 1.00 82.62 72 PHE A CA 1
ATOM 619 C C . PHE A 1 72 ? 9.469 -4.915 23.061 1.00 82.62 72 PHE A C 1
ATOM 621 O O . PHE A 1 72 ? 10.440 -4.293 22.623 1.00 82.62 72 PHE A O 1
ATOM 628 N N . GLN A 1 73 ? 9.139 -6.118 22.582 1.00 81.88 73 GLN A N 1
ATOM 629 C CA . GLN A 1 73 ? 9.948 -6.805 21.576 1.00 81.88 73 GLN A CA 1
ATOM 630 C C . GLN A 1 73 ? 9.671 -6.276 20.160 1.00 81.88 73 GLN A C 1
ATOM 632 O O . GLN A 1 73 ? 8.720 -6.672 19.492 1.00 81.88 73 GLN A O 1
ATOM 637 N N . THR A 1 74 ? 10.565 -5.429 19.651 1.00 83.31 74 THR A N 1
ATOM 638 C CA . THR A 1 74 ? 10.465 -4.802 18.315 1.00 83.31 74 THR A CA 1
ATOM 639 C C . THR A 1 74 ? 10.779 -5.744 17.142 1.00 83.31 74 THR A C 1
ATOM 641 O O . THR A 1 74 ? 10.645 -5.381 15.973 1.00 83.31 74 THR A O 1
ATOM 644 N N . SER A 1 75 ? 11.215 -6.975 17.420 1.00 81.88 75 SER A N 1
ATOM 645 C CA . SER A 1 75 ? 11.585 -7.946 16.381 1.00 81.88 75 SER A CA 1
ATOM 646 C C . SER A 1 75 ? 10.375 -8.601 15.710 1.00 81.88 75 SER A C 1
ATOM 648 O O . SER A 1 75 ? 10.462 -8.979 14.542 1.00 81.88 75 SER A O 1
ATOM 650 N N . PHE A 1 76 ? 9.244 -8.719 16.415 1.00 79.44 76 PHE A N 1
ATOM 651 C CA . PHE A 1 76 ? 8.039 -9.366 15.897 1.00 79.44 76 PHE A CA 1
ATOM 652 C C . PHE A 1 76 ? 7.063 -8.332 15.328 1.00 79.44 76 PHE A C 1
ATOM 654 O O . PHE A 1 76 ? 6.555 -7.469 16.037 1.00 79.44 76 PHE A O 1
ATOM 661 N N . LYS A 1 77 ? 6.798 -8.426 14.023 1.00 80.94 77 LYS A N 1
ATOM 662 C CA . LYS A 1 77 ? 5.921 -7.528 13.255 1.00 80.94 77 LYS A CA 1
ATOM 663 C C . LYS A 1 77 ? 4.870 -8.347 12.490 1.00 80.94 77 LYS A C 1
ATOM 665 O O . LYS A 1 77 ? 5.163 -9.491 12.144 1.0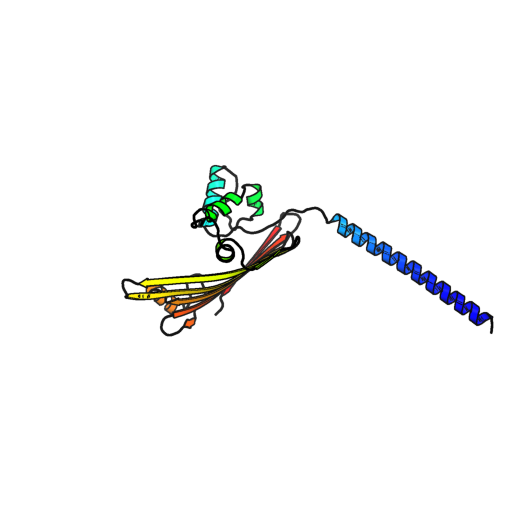0 80.94 77 LYS A O 1
ATOM 670 N N . PRO A 1 78 ? 3.694 -7.782 12.148 1.00 76.44 78 PRO A N 1
ATOM 671 C CA . PRO A 1 78 ? 3.235 -6.420 12.432 1.00 76.44 78 PRO A CA 1
ATOM 672 C C . PRO A 1 78 ? 2.765 -6.232 13.875 1.00 76.44 78 PRO A C 1
ATOM 674 O O . PRO A 1 78 ? 2.158 -7.123 14.467 1.00 76.44 78 PRO A O 1
ATOM 677 N N . TYR A 1 79 ? 2.998 -5.029 14.391 1.00 79.69 79 TYR A N 1
ATOM 678 C CA . TYR A 1 79 ? 2.529 -4.590 15.698 1.00 79.69 79 TYR A CA 1
ATOM 679 C C . TYR A 1 79 ? 1.005 -4.414 15.725 1.00 79.69 79 TYR A C 1
ATOM 681 O O . TYR A 1 79 ? 0.426 -3.923 14.747 1.00 79.69 79 TYR A O 1
ATOM 689 N N . LEU A 1 80 ? 0.356 -4.774 16.835 1.00 77.75 80 LEU A N 1
ATOM 690 C CA . LEU A 1 80 ? -1.040 -4.407 17.072 1.00 77.75 80 LEU A CA 1
ATOM 691 C C . LEU A 1 80 ? -1.112 -2.958 17.559 1.00 77.75 80 LEU A C 1
ATOM 693 O O . LEU A 1 80 ? -0.361 -2.540 18.434 1.00 77.75 80 LEU A O 1
ATOM 697 N N . GLU A 1 81 ? -2.033 -2.193 16.984 1.00 77.38 81 GLU A N 1
ATOM 698 C CA . GLU A 1 81 ? -2.258 -0.791 17.323 1.00 77.38 81 GLU A CA 1
ATOM 699 C C . GLU A 1 81 ? -2.634 -0.651 18.801 1.00 77.38 81 GLU A C 1
ATOM 701 O O . GLU A 1 81 ? -2.069 0.200 19.468 1.00 77.38 81 GLU A O 1
ATOM 706 N N . ASN A 1 82 ? -3.468 -1.546 19.342 1.00 73.38 82 ASN A N 1
ATOM 707 C CA . ASN A 1 82 ? -3.860 -1.516 20.755 1.00 73.38 82 ASN A CA 1
ATOM 708 C C . ASN A 1 82 ? -2.696 -1.777 21.719 1.00 73.38 82 ASN A C 1
ATOM 710 O O . ASN A 1 82 ? -2.548 -1.041 22.687 1.00 73.38 82 ASN A O 1
ATOM 714 N N . GLU A 1 83 ? -1.852 -2.780 21.439 1.00 74.62 83 GLU A N 1
ATOM 715 C CA . GLU A 1 83 ? -0.656 -3.061 22.255 1.00 74.62 83 GLU A CA 1
ATOM 716 C C . GLU A 1 83 ? 0.257 -1.830 22.317 1.00 74.62 83 GLU A C 1
ATOM 718 O O . GLU A 1 83 ? 0.866 -1.542 23.342 1.00 74.62 83 GLU A O 1
ATOM 723 N N . PHE A 1 84 ? 0.331 -1.070 21.220 1.00 75.38 84 PHE A N 1
ATOM 724 C CA . PHE A 1 84 ? 1.099 0.165 21.170 1.00 75.38 84 PHE A CA 1
ATOM 725 C C . PHE A 1 84 ? 0.385 1.364 21.782 1.00 75.38 84 PHE A C 1
ATOM 727 O O . PHE A 1 84 ? 1.068 2.168 22.399 1.00 75.38 84 PHE A O 1
ATOM 734 N N . GLU A 1 85 ? -0.930 1.524 21.623 1.00 73.69 85 GLU A N 1
ATOM 735 C CA . GLU A 1 85 ? -1.677 2.635 22.230 1.00 73.69 85 GLU A CA 1
ATOM 736 C C . GLU A 1 85 ? -1.611 2.597 23.760 1.00 73.69 85 GLU A C 1
ATOM 738 O O . GLU A 1 85 ? -1.565 3.658 24.384 1.00 73.69 85 GLU A O 1
ATOM 743 N N . GLU A 1 86 ? -1.545 1.402 24.358 1.00 70.44 86 GLU A N 1
ATOM 744 C CA . GLU A 1 86 ? -1.330 1.227 25.800 1.00 70.44 86 GLU A CA 1
ATOM 745 C C . GLU A 1 86 ? 0.059 1.704 26.253 1.00 70.44 86 GLU A C 1
ATOM 747 O O . GLU A 1 86 ? 0.202 2.238 27.352 1.00 70.44 86 GLU A O 1
ATOM 752 N N . LEU A 1 87 ? 1.080 1.549 25.405 1.00 74.31 87 LEU A N 1
ATOM 753 C CA . LEU A 1 87 ? 2.473 1.867 25.735 1.00 74.31 87 LEU A CA 1
ATOM 754 C C . LEU A 1 87 ? 2.871 3.295 25.333 1.00 74.31 87 LEU A C 1
ATOM 756 O O . LEU A 1 87 ? 3.634 3.958 26.032 1.00 74.31 87 LEU A O 1
ATOM 760 N N . ILE A 1 88 ? 2.401 3.763 24.176 1.00 73.62 88 ILE A N 1
ATOM 761 C CA . ILE A 1 88 ? 2.861 4.968 23.487 1.00 73.62 88 ILE A CA 1
ATOM 762 C C . ILE A 1 88 ? 1.691 5.633 22.754 1.00 73.62 88 ILE A C 1
ATOM 764 O O . ILE A 1 88 ? 1.043 5.053 21.887 1.00 73.62 88 ILE A O 1
ATOM 768 N N . ASN A 1 89 ? 1.513 6.940 22.966 1.00 72.44 89 ASN A N 1
ATOM 769 C CA . ASN A 1 89 ? 0.572 7.729 22.169 1.00 72.44 89 ASN A CA 1
ATOM 770 C C . ASN A 1 89 ? 0.993 7.780 20.679 1.00 72.44 89 ASN A C 1
ATOM 772 O O . ASN A 1 89 ? 1.911 8.520 20.296 1.00 72.44 89 ASN A O 1
ATOM 776 N N . LEU A 1 90 ? 0.288 7.020 19.835 1.00 69.69 90 LEU A N 1
ATOM 777 C CA . LEU A 1 90 ? 0.552 6.867 18.398 1.00 69.69 90 LEU A CA 1
ATOM 778 C C . LEU A 1 90 ? 0.360 8.148 17.577 1.00 69.69 90 LEU A C 1
ATOM 780 O O . LEU A 1 90 ? 0.856 8.245 16.449 1.00 69.69 90 LEU A O 1
ATOM 784 N N . ASN A 1 91 ? -0.298 9.171 18.134 1.00 64.00 91 ASN A N 1
ATOM 785 C CA . ASN A 1 91 ? -0.521 10.443 17.446 1.00 64.00 91 ASN A CA 1
ATOM 786 C C . ASN A 1 91 ? 0.781 11.089 16.952 1.00 64.00 91 ASN A C 1
ATOM 788 O O . ASN A 1 91 ? 0.775 11.730 15.902 1.00 64.00 91 ASN A O 1
ATOM 792 N N . PHE A 1 92 ? 1.904 10.870 17.643 1.00 65.38 92 PHE A N 1
ATOM 793 C CA . PHE A 1 92 ? 3.214 11.376 17.229 1.00 65.38 92 PHE A CA 1
ATOM 794 C C . PHE A 1 92 ? 3.672 10.815 15.872 1.00 65.38 92 PHE A C 1
ATOM 796 O O . PHE A 1 92 ? 4.231 11.540 15.052 1.00 65.38 92 PHE A O 1
ATOM 803 N N . VAL A 1 93 ? 3.399 9.546 15.576 1.00 60.41 93 VAL A N 1
ATOM 804 C CA . VAL A 1 93 ? 3.812 8.900 14.315 1.00 60.41 93 VAL A CA 1
ATOM 805 C C . VAL A 1 93 ? 2.930 9.369 13.168 1.00 60.41 93 VAL A C 1
ATOM 807 O O . VAL A 1 93 ? 3.406 9.751 12.096 1.00 60.41 93 VAL A O 1
ATOM 810 N N . TYR A 1 94 ? 1.625 9.443 13.426 1.00 59.94 94 TYR A N 1
ATOM 811 C CA . TYR A 1 94 ? 0.675 10.007 12.478 1.00 59.94 94 TYR A CA 1
ATOM 812 C C . TYR A 1 94 ? 0.923 11.504 12.223 1.00 59.94 94 TYR A C 1
ATOM 814 O O . TYR A 1 94 ? 0.611 11.982 11.135 1.00 59.94 94 TYR A O 1
ATOM 822 N N . GLN A 1 95 ? 1.491 12.252 13.176 1.00 53.91 95 GLN A N 1
ATOM 823 C CA . GLN A 1 95 ? 1.864 13.664 13.012 1.00 53.91 95 GLN A CA 1
ATOM 824 C C . GLN A 1 95 ? 3.228 13.860 12.338 1.00 53.91 95 GLN A C 1
ATOM 826 O O . GLN A 1 95 ? 3.354 14.738 11.486 1.00 53.91 95 GLN A O 1
ATOM 831 N N . THR A 1 96 ? 4.233 13.040 12.647 1.00 50.47 96 THR A N 1
ATOM 832 C CA . THR A 1 96 ? 5.572 13.128 12.030 1.00 50.47 96 THR A CA 1
ATOM 833 C C . THR A 1 96 ? 5.558 12.769 10.545 1.00 50.47 96 THR A C 1
ATOM 835 O O . THR A 1 96 ? 6.258 13.407 9.763 1.00 50.47 96 THR A O 1
ATOM 838 N N . ASN A 1 97 ? 4.688 11.848 10.117 1.00 50.41 97 ASN A N 1
ATOM 839 C CA . ASN A 1 97 ? 4.447 11.598 8.690 1.00 50.41 97 ASN A CA 1
ATOM 840 C C . ASN A 1 97 ? 3.601 12.691 8.013 1.00 50.41 97 ASN A C 1
ATOM 842 O O . ASN A 1 97 ? 3.679 12.867 6.799 1.00 50.41 97 ASN A O 1
ATOM 846 N N . LYS A 1 98 ? 2.818 13.464 8.778 1.00 50.50 98 LYS A N 1
ATOM 847 C CA . LYS A 1 98 ? 2.083 14.629 8.257 1.00 50.50 98 LYS A CA 1
ATOM 848 C C . LYS A 1 98 ? 2.977 15.863 8.108 1.00 50.50 98 LYS A C 1
ATOM 850 O O . LYS A 1 98 ? 2.691 16.695 7.255 1.00 50.50 98 LYS A O 1
ATOM 855 N N . SER A 1 99 ? 4.041 16.002 8.904 1.00 44.28 99 SER A N 1
ATOM 856 C CA . SER A 1 99 ? 4.715 17.291 9.113 1.00 44.28 99 SER A CA 1
ATOM 857 C C . SER A 1 99 ? 5.665 17.757 7.994 1.00 44.28 99 SER A C 1
ATOM 859 O O . SER A 1 99 ? 6.080 18.913 8.017 1.00 44.28 99 SER A O 1
ATOM 861 N N . LYS A 1 100 ? 5.982 16.925 6.989 1.00 48.31 100 LYS A N 1
ATOM 862 C CA . LYS A 1 100 ? 6.922 17.284 5.896 1.00 48.31 100 LYS A CA 1
ATOM 863 C C . LYS A 1 100 ? 6.295 17.485 4.515 1.00 48.31 100 LYS A C 1
ATOM 865 O O . LYS A 1 100 ? 6.987 17.852 3.571 1.00 48.31 100 LYS A O 1
ATOM 870 N N . ILE A 1 101 ? 4.990 17.278 4.380 1.00 52.53 101 ILE A N 1
ATOM 871 C CA . ILE A 1 101 ? 4.272 17.441 3.115 1.00 52.53 101 ILE A CA 1
ATOM 872 C C . ILE A 1 101 ? 3.677 18.857 3.092 1.00 52.53 101 ILE A C 1
ATOM 874 O O . ILE A 1 101 ? 2.610 19.085 3.653 1.00 52.53 101 ILE A O 1
ATOM 878 N N . PHE A 1 102 ? 4.424 19.807 2.501 1.00 47.66 102 PHE A N 1
ATOM 879 C CA . PHE A 1 102 ? 4.092 21.226 2.253 1.00 47.66 102 PHE A CA 1
ATOM 880 C C . PHE A 1 102 ? 2.657 21.619 2.649 1.00 47.66 102 PHE A C 1
ATOM 882 O O . PHE A 1 102 ? 1.700 21.357 1.909 1.00 47.66 102 PHE A O 1
ATOM 889 N N . PHE A 1 103 ? 2.497 22.220 3.830 1.00 49.47 103 PHE A N 1
ATOM 890 C CA . PHE A 1 103 ? 1.210 22.745 4.279 1.00 49.47 103 PHE A CA 1
ATOM 891 C C . PHE A 1 103 ? 0.935 24.062 3.562 1.00 49.47 103 PHE A C 1
ATOM 893 O O . PHE A 1 103 ? 1.408 25.120 3.974 1.00 49.47 103 PHE A O 1
ATOM 900 N N . PHE A 1 104 ? 0.123 24.016 2.511 1.00 53.59 104 PHE A N 1
ATOM 901 C CA . PHE A 1 104 ? -0.616 25.209 2.125 1.00 53.59 104 PHE A CA 1
ATOM 902 C C . PHE A 1 104 ? -1.582 25.541 3.278 1.00 53.59 104 PHE A C 1
ATOM 904 O O . PHE A 1 104 ? -2.248 24.655 3.815 1.00 53.59 104 PHE A O 1
ATOM 911 N N . LYS A 1 105 ? -1.630 26.811 3.711 1.00 55.38 105 LYS A N 1
ATOM 912 C CA . LYS A 1 105 ? -2.373 27.278 4.908 1.00 55.38 105 LYS A CA 1
ATOM 913 C C . LYS A 1 105 ? -3.876 26.926 4.913 1.00 55.38 105 LYS A C 1
ATOM 915 O O . LYS A 1 105 ? -4.500 26.975 5.969 1.00 55.38 105 LYS A O 1
ATOM 920 N N . LYS A 1 106 ? -4.456 26.555 3.767 1.00 63.91 106 LYS A N 1
ATOM 921 C CA . LYS A 1 106 ? -5.812 26.006 3.618 1.00 63.91 106 LYS A CA 1
ATOM 922 C C . LYS A 1 106 ? -5.811 24.990 2.479 1.00 63.91 106 LYS A C 1
ATOM 924 O O . LYS A 1 106 ? -5.653 25.373 1.325 1.00 63.91 106 LYS A O 1
ATOM 929 N N . ASP A 1 107 ? -6.035 23.717 2.790 1.00 69.62 107 ASP A N 1
ATOM 930 C CA . ASP A 1 107 ? -6.324 22.734 1.745 1.00 69.62 107 ASP A CA 1
ATOM 931 C C . ASP A 1 107 ? -7.770 22.910 1.276 1.00 69.62 107 ASP A C 1
ATOM 933 O O . ASP A 1 107 ? -8.696 22.961 2.093 1.00 69.62 107 ASP A O 1
ATOM 937 N N . SER A 1 108 ? -7.972 22.977 -0.041 1.00 82.25 108 SER A N 1
ATOM 938 C CA . SER A 1 108 ? -9.309 22.868 -0.628 1.00 82.25 108 SER A CA 1
ATOM 939 C C . SER A 1 108 ? -9.921 21.496 -0.312 1.00 82.25 108 SER A C 1
ATOM 941 O O . SER A 1 108 ? -9.203 20.541 -0.007 1.00 82.25 108 SER A O 1
ATOM 943 N N . TYR A 1 109 ? -11.251 21.370 -0.400 1.00 84.00 109 TYR A N 1
ATOM 944 C CA . TYR A 1 109 ? -11.951 20.094 -0.176 1.00 84.00 109 TYR A CA 1
ATOM 945 C C . TYR A 1 109 ? -11.326 18.939 -0.982 1.00 84.00 109 TYR A C 1
ATOM 947 O O . TYR A 1 109 ? -11.092 17.855 -0.449 1.00 84.00 109 TYR A O 1
ATOM 955 N N . PHE A 1 110 ? -10.968 19.211 -2.239 1.00 83.31 110 PHE A N 1
ATOM 956 C CA . PHE A 1 110 ? -10.322 18.254 -3.133 1.00 83.31 110 PHE A CA 1
ATOM 957 C C . PHE A 1 110 ? -8.904 17.866 -2.681 1.00 83.31 110 PHE A C 1
ATOM 959 O O . PHE A 1 110 ? -8.596 16.683 -2.559 1.00 83.31 110 PHE A O 1
ATOM 966 N N . LEU A 1 111 ? -8.053 18.847 -2.353 1.00 82.31 111 LEU A N 1
ATOM 967 C CA . LEU A 1 111 ? -6.701 18.600 -1.828 1.00 82.31 111 LEU A CA 1
ATOM 968 C C . LEU A 1 111 ? -6.734 17.805 -0.518 1.00 82.31 111 LEU A C 1
ATOM 970 O O . LEU A 1 111 ? -5.897 16.928 -0.297 1.00 82.31 111 LEU A O 1
ATOM 974 N N . ARG A 1 112 ? -7.730 18.073 0.332 1.00 81.88 112 ARG A N 1
ATOM 975 C CA . ARG A 1 112 ? -7.941 17.342 1.580 1.00 81.88 112 ARG A CA 1
ATOM 976 C C . ARG A 1 112 ? -8.289 15.876 1.318 1.00 81.88 112 ARG A C 1
ATOM 978 O O . ARG A 1 112 ? -7.687 15.006 1.943 1.00 81.88 112 ARG A O 1
ATOM 985 N N . LYS A 1 113 ? -9.177 15.600 0.360 1.00 84.56 113 LYS A N 1
ATOM 986 C CA . LYS A 1 113 ? -9.532 14.234 -0.057 1.00 84.56 113 LYS A CA 1
ATOM 987 C C . LYS A 1 113 ? -8.386 13.475 -0.719 1.00 84.56 113 LYS A C 1
ATOM 989 O O . LYS A 1 113 ? -8.280 12.276 -0.520 1.00 84.56 113 LYS A O 1
ATOM 994 N N . LEU A 1 114 ? -7.511 14.156 -1.454 1.00 80.44 114 LEU A N 1
ATOM 995 C CA . LEU A 1 114 ? -6.347 13.518 -2.074 1.00 80.44 114 LEU A CA 1
ATOM 996 C C . LEU A 1 114 ? -5.209 13.210 -1.091 1.00 80.44 114 LEU A C 1
ATOM 998 O O . LEU A 1 114 ? -4.479 12.247 -1.298 1.00 80.44 114 LEU A O 1
ATOM 1002 N N . ARG A 1 115 ? -5.003 14.039 -0.056 1.00 74.81 115 ARG A N 1
ATOM 1003 C CA . ARG A 1 115 ? -3.801 13.959 0.803 1.00 74.81 115 ARG A CA 1
ATOM 1004 C C . ARG A 1 115 ? -4.053 13.527 2.241 1.00 74.81 115 ARG A C 1
ATOM 1006 O O . ARG A 1 115 ? -3.136 13.017 2.879 1.00 74.81 115 ARG A O 1
ATOM 1013 N N . LYS A 1 116 ? -5.225 13.830 2.801 1.00 74.19 116 LYS A N 1
ATOM 1014 C CA . LYS A 1 116 ? -5.456 13.780 4.257 1.00 74.19 116 LYS A CA 1
ATOM 1015 C C . LYS A 1 116 ? -6.550 12.815 4.676 1.00 74.19 116 LYS A C 1
ATOM 1017 O O . LYS A 1 116 ? -6.508 12.329 5.803 1.00 74.19 116 LYS A O 1
ATOM 1022 N N . GLU A 1 117 ? -7.528 12.579 3.816 1.00 82.75 117 GLU A N 1
ATOM 1023 C CA . GLU A 1 117 ? -8.713 11.793 4.137 1.00 82.75 117 GLU A CA 1
ATOM 1024 C C . GLU A 1 117 ? -8.826 10.582 3.222 1.00 82.75 117 GLU A C 1
ATOM 1026 O O . GLU A 1 117 ? -8.434 10.629 2.061 1.00 82.75 117 GLU A O 1
ATOM 1031 N N . ASN A 1 118 ? -9.434 9.519 3.740 1.00 87.94 118 ASN A N 1
ATOM 1032 C CA . ASN A 1 118 ? -9.907 8.426 2.907 1.00 87.94 118 ASN A CA 1
ATOM 1033 C C . ASN A 1 118 ? -10.959 8.938 1.910 1.00 87.94 118 ASN A C 1
ATOM 1035 O O . ASN A 1 118 ? -11.735 9.860 2.216 1.00 87.94 118 ASN A O 1
ATOM 1039 N N . PHE A 1 119 ? -11.012 8.322 0.732 1.00 88.88 119 PHE A N 1
ATOM 1040 C CA . PHE A 1 119 ? -11.869 8.778 -0.359 1.00 88.88 119 PHE A CA 1
ATOM 1041 C C . PHE A 1 119 ? -13.346 8.620 0.015 1.00 88.88 119 PHE A C 1
ATOM 1043 O O . PHE A 1 119 ? -14.070 9.618 0.116 1.00 88.88 119 PHE A O 1
ATOM 1050 N N . ILE A 1 120 ? -13.758 7.397 0.358 1.00 92.12 120 ILE A N 1
ATOM 1051 C CA . ILE A 1 120 ? -15.095 7.084 0.873 1.00 92.12 120 ILE A CA 1
ATOM 1052 C C . ILE A 1 120 ? -14.968 6.469 2.269 1.00 92.12 120 ILE A C 1
ATOM 1054 O O . ILE A 1 120 ? -14.144 5.586 2.503 1.00 92.12 120 ILE A O 1
ATOM 1058 N N . ILE A 1 121 ? -15.800 6.941 3.201 1.00 91.50 121 ILE A N 1
ATOM 1059 C CA . ILE A 1 121 ? -15.839 6.473 4.589 1.00 91.50 121 ILE A CA 1
ATOM 1060 C C . ILE A 1 121 ? -17.286 6.152 4.952 1.00 91.50 121 ILE A C 1
ATOM 1062 O O . ILE A 1 121 ? -18.126 7.048 4.990 1.00 91.50 121 ILE A O 1
ATOM 1066 N N . PHE A 1 122 ? -17.549 4.895 5.289 1.00 90.88 122 PHE A N 1
ATOM 1067 C CA . PHE A 1 122 ? -18.783 4.448 5.924 1.00 90.88 122 PHE A CA 1
ATOM 1068 C C . PHE A 1 122 ? -18.477 4.153 7.388 1.00 90.88 122 PHE A C 1
ATOM 1070 O O . PHE A 1 122 ? -17.744 3.211 7.689 1.00 90.88 122 PHE A O 1
ATOM 1077 N N . LYS A 1 123 ? -18.974 4.985 8.305 1.00 90.50 123 LYS A N 1
ATOM 1078 C CA . LYS A 1 123 ? -18.675 4.864 9.734 1.00 90.50 123 LYS A CA 1
ATOM 1079 C C . LYS A 1 123 ? -19.947 4.968 10.566 1.00 90.50 123 LYS A C 1
ATOM 1081 O O . LYS A 1 123 ? -20.555 6.032 10.606 1.00 90.50 123 LYS A O 1
ATOM 1086 N N . ASN A 1 124 ? -20.229 3.900 11.303 1.00 89.31 124 ASN A N 1
ATOM 1087 C CA . ASN A 1 124 ? -21.205 3.835 12.385 1.00 89.31 124 ASN A CA 1
ATOM 1088 C C . ASN A 1 124 ? -20.487 3.456 13.695 1.00 89.31 124 ASN A C 1
ATOM 1090 O O . ASN A 1 124 ? -19.260 3.331 13.724 1.00 89.31 124 ASN A O 1
ATOM 1094 N N . ASN A 1 125 ? -21.237 3.276 14.785 1.00 84.69 125 ASN A N 1
ATOM 1095 C CA . ASN A 1 125 ? -20.669 2.825 16.061 1.00 84.69 125 ASN A CA 1
ATOM 1096 C C . ASN A 1 125 ? -20.094 1.402 15.967 1.00 84.69 125 ASN A C 1
ATOM 1098 O O . ASN A 1 125 ? -19.064 1.122 16.571 1.00 84.69 125 ASN A O 1
ATOM 1102 N N . ASP A 1 126 ? -20.717 0.549 15.150 1.00 86.88 126 ASP A N 1
ATOM 1103 C CA . ASP A 1 126 ? -20.392 -0.878 15.077 1.00 86.88 126 ASP A CA 1
ATOM 1104 C C . ASP A 1 126 ? -19.542 -1.254 13.864 1.00 86.88 126 ASP A C 1
ATOM 1106 O O . ASP A 1 126 ? -19.061 -2.376 13.779 1.00 86.88 126 ASP A O 1
ATOM 1110 N N . PHE A 1 127 ? -19.356 -0.365 12.888 1.00 88.56 127 PHE A N 1
ATOM 1111 C CA . PHE A 1 127 ? -18.502 -0.659 11.741 1.00 88.56 127 PHE A CA 1
ATOM 1112 C C . PHE A 1 127 ? -17.864 0.596 11.161 1.00 88.56 127 PHE A C 1
ATOM 1114 O O . PHE A 1 127 ? -18.452 1.678 11.133 1.00 88.56 127 PHE A O 1
ATOM 1121 N N . LYS A 1 128 ? -16.648 0.432 10.643 1.00 91.56 128 LYS A N 1
ATOM 1122 C CA . LYS A 1 128 ? -15.924 1.451 9.887 1.00 91.56 128 LYS A CA 1
ATOM 1123 C C . LYS A 1 128 ? -15.331 0.804 8.649 1.00 91.56 128 LYS A C 1
ATOM 1125 O O . LYS A 1 128 ? -14.399 0.017 8.771 1.00 91.56 128 LYS A O 1
ATOM 1130 N N . ILE A 1 129 ? -15.840 1.165 7.478 1.00 92.94 129 ILE A N 1
ATOM 1131 C CA . ILE A 1 129 ? -15.333 0.724 6.181 1.00 92.94 129 ILE A CA 1
ATOM 1132 C C . ILE A 1 129 ? -14.824 1.947 5.424 1.00 92.94 129 ILE A C 1
ATOM 1134 O O . ILE A 1 129 ? -15.499 2.971 5.339 1.00 92.94 129 ILE A O 1
ATOM 1138 N N . THR A 1 130 ? -13.619 1.852 4.882 1.00 93.44 130 THR A N 1
ATOM 1139 C CA . THR A 1 130 ? -13.010 2.890 4.053 1.00 93.44 130 THR A CA 1
ATOM 1140 C C . THR A 1 130 ? -12.622 2.300 2.713 1.00 93.44 130 THR A C 1
ATOM 1142 O O . THR A 1 130 ? -12.016 1.227 2.680 1.00 93.44 130 THR A O 1
ATOM 1145 N N . PHE A 1 131 ? -12.931 3.016 1.639 1.00 94.69 131 PHE A N 1
ATOM 1146 C CA . PHE A 1 131 ? -12.528 2.679 0.280 1.00 94.69 131 PHE A CA 1
ATOM 1147 C C . PHE A 1 131 ? -11.653 3.806 -0.260 1.00 94.69 131 PHE A C 1
ATOM 1149 O O . PHE A 1 131 ? -12.078 4.964 -0.257 1.00 94.69 131 PHE A O 1
ATOM 1156 N N . ASP A 1 132 ? -10.458 3.454 -0.730 1.00 93.25 132 ASP A N 1
ATOM 1157 C CA . ASP A 1 132 ? -9.457 4.390 -1.232 1.00 93.25 132 ASP A CA 1
ATOM 1158 C C . ASP A 1 132 ? -8.940 3.925 -2.601 1.00 93.25 132 ASP A C 1
ATOM 1160 O O . ASP A 1 132 ? -8.353 2.841 -2.679 1.00 93.25 132 ASP A O 1
ATOM 1164 N N . PRO A 1 133 ? -9.114 4.712 -3.677 1.00 93.56 133 PRO A N 1
ATOM 1165 C CA . PRO A 1 133 ? -8.453 4.439 -4.942 1.00 93.56 133 PRO A CA 1
ATOM 1166 C C . PRO A 1 133 ? -6.948 4.713 -4.814 1.00 93.56 133 PRO A C 1
ATOM 1168 O O . PRO A 1 133 ? -6.525 5.611 -4.083 1.00 93.56 133 PRO A O 1
ATOM 1171 N N . ILE A 1 134 ? -6.137 3.935 -5.526 1.00 91.50 134 ILE A N 1
ATOM 1172 C CA . ILE A 1 134 ? -4.678 4.029 -5.498 1.00 91.50 134 ILE A CA 1
ATOM 1173 C C . ILE A 1 134 ? -4.166 4.259 -6.910 1.00 91.50 134 ILE A C 1
ATOM 1175 O O . ILE A 1 134 ? -4.513 3.529 -7.838 1.00 91.50 134 ILE A O 1
ATOM 1179 N N . PHE A 1 135 ? -3.303 5.259 -7.042 1.00 92.88 135 PHE A N 1
ATOM 1180 C CA . PHE A 1 135 ? -2.621 5.579 -8.283 1.00 92.88 135 PHE A CA 1
ATOM 1181 C C . PHE A 1 135 ? -1.145 5.831 -7.995 1.00 92.88 135 PHE A C 1
ATOM 1183 O O . PHE A 1 135 ? -0.817 6.512 -7.021 1.00 92.88 135 PHE A O 1
ATOM 1190 N N . ASN A 1 136 ? -0.270 5.296 -8.839 1.00 93.56 136 ASN A N 1
ATOM 1191 C CA . ASN A 1 136 ? 1.153 5.616 -8.834 1.00 93.56 136 ASN A CA 1
ATOM 1192 C C . ASN A 1 136 ? 1.609 5.838 -10.273 1.00 93.56 136 ASN A C 1
ATOM 1194 O O . ASN A 1 136 ? 1.361 5.000 -11.137 1.00 93.56 136 ASN A O 1
ATOM 1198 N N . PHE A 1 137 ? 2.266 6.967 -10.515 1.00 94.69 137 PHE A N 1
ATOM 1199 C CA . PHE A 1 137 ? 2.804 7.314 -11.821 1.00 94.69 137 PHE A CA 1
ATOM 1200 C C . PHE A 1 137 ? 4.280 7.629 -11.661 1.00 94.69 137 PHE A C 1
ATOM 1202 O O . PHE A 1 137 ? 4.651 8.601 -11.003 1.00 94.69 137 PHE A O 1
ATOM 1209 N N . GLU A 1 138 ? 5.112 6.814 -12.287 1.00 94.25 138 GLU A N 1
ATOM 1210 C CA . GLU A 1 138 ? 6.553 7.005 -12.317 1.00 94.25 138 GLU A CA 1
ATOM 1211 C C . GLU A 1 138 ? 6.974 7.183 -13.765 1.00 94.25 138 GLU A C 1
ATOM 1213 O O . GLU A 1 138 ? 6.535 6.448 -14.649 1.00 94.25 138 GLU A O 1
ATOM 1218 N N . ILE A 1 139 ? 7.825 8.171 -14.010 1.00 94.56 139 ILE A N 1
ATOM 1219 C CA . ILE A 1 139 ? 8.431 8.419 -15.313 1.00 94.56 139 ILE A CA 1
ATOM 1220 C C . ILE A 1 139 ? 9.927 8.528 -15.075 1.00 94.56 139 ILE A C 1
ATOM 1222 O O . ILE A 1 139 ? 10.375 9.222 -14.161 1.00 94.56 139 ILE A O 1
ATOM 1226 N N . GLY A 1 140 ? 10.698 7.838 -15.900 1.00 92.06 140 GLY A N 1
ATOM 1227 C CA . GLY A 1 140 ? 12.144 7.818 -15.815 1.00 92.06 140 GLY A CA 1
ATOM 1228 C C . GLY A 1 140 ? 12.785 7.730 -17.187 1.00 92.06 140 GLY A C 1
ATOM 1229 O O . GLY A 1 140 ? 12.135 7.550 -18.220 1.00 92.06 140 GLY A O 1
ATOM 1230 N N . LYS A 1 141 ? 14.104 7.878 -17.195 1.00 92.00 141 LYS A N 1
ATOM 1231 C CA . LYS A 1 141 ? 14.916 7.705 -18.390 1.00 92.00 141 LYS A CA 1
ATOM 1232 C C . LYS A 1 141 ? 16.208 7.007 -18.016 1.00 92.00 141 LYS A C 1
ATOM 1234 O O . LYS A 1 141 ? 16.920 7.452 -17.117 1.00 92.00 141 LYS A O 1
ATOM 1239 N N . ASN A 1 142 ? 16.515 5.927 -18.719 1.00 87.81 142 ASN A N 1
ATOM 1240 C CA . ASN A 1 142 ? 17.811 5.286 -18.624 1.00 87.81 142 ASN A CA 1
ATOM 1241 C C . ASN A 1 142 ? 18.833 6.125 -19.400 1.00 87.81 142 ASN A C 1
ATOM 1243 O O . ASN A 1 142 ? 18.671 6.359 -20.598 1.00 87.81 142 ASN A O 1
ATOM 1247 N N . ILE A 1 143 ? 19.876 6.592 -18.717 1.00 88.31 143 ILE A N 1
ATOM 1248 C CA . ILE A 1 143 ? 20.910 7.449 -19.311 1.00 88.31 143 ILE A CA 1
ATOM 1249 C C . ILE A 1 143 ? 21.710 6.664 -20.359 1.00 88.31 143 ILE A C 1
ATOM 1251 O O . ILE A 1 143 ? 21.976 7.187 -21.440 1.00 88.31 143 ILE A O 1
ATOM 1255 N N . ASN A 1 144 ? 22.024 5.396 -20.077 1.00 86.56 144 ASN A N 1
ATOM 1256 C CA . ASN A 1 144 ? 22.904 4.586 -20.918 1.00 86.56 144 ASN A CA 1
ATOM 1257 C C . ASN A 1 144 ? 22.213 4.158 -22.217 1.00 86.56 144 ASN A C 1
ATOM 1259 O O . ASN A 1 144 ? 22.743 4.382 -23.301 1.00 86.56 144 ASN A O 1
ATOM 1263 N N . SER A 1 145 ? 21.013 3.580 -22.125 1.00 84.31 145 SER A N 1
ATOM 1264 C CA . SER A 1 145 ? 20.261 3.117 -23.301 1.00 84.31 145 SER A CA 1
ATOM 1265 C C . SER A 1 145 ? 19.358 4.182 -23.921 1.00 84.31 145 SER A C 1
ATOM 1267 O O . SER A 1 145 ? 18.677 3.910 -24.906 1.00 84.31 145 SER A O 1
ATOM 1269 N N . LYS A 1 146 ? 19.321 5.399 -23.354 1.00 86.88 146 LYS A N 1
ATOM 1270 C CA . LYS A 1 146 ? 18.418 6.503 -23.740 1.00 86.88 146 LYS A CA 1
ATOM 1271 C C . LYS A 1 146 ? 16.928 6.110 -23.768 1.00 86.88 146 LYS A C 1
ATOM 1273 O O . LYS A 1 146 ? 16.117 6.858 -24.312 1.00 86.88 146 LYS A O 1
ATOM 1278 N N . LYS A 1 147 ? 16.566 4.975 -23.160 1.00 88.06 147 LYS A N 1
ATOM 1279 C CA . LYS A 1 147 ? 15.210 4.419 -23.106 1.00 88.06 147 LYS A CA 1
ATOM 1280 C C . LYS A 1 147 ? 14.386 5.142 -22.046 1.00 88.06 147 LYS A C 1
ATOM 1282 O O . LYS A 1 147 ? 14.849 5.343 -20.924 1.00 88.06 147 LYS A O 1
ATOM 1287 N N . ASN A 1 148 ? 13.157 5.503 -22.390 1.00 91.94 148 ASN A N 1
ATOM 1288 C CA . ASN A 1 148 ? 12.205 6.036 -21.421 1.00 91.94 148 ASN A CA 1
ATOM 1289 C C . ASN A 1 148 ? 11.561 4.876 -20.657 1.00 91.94 148 ASN A C 1
ATOM 1291 O O . ASN A 1 148 ? 11.146 3.886 -21.261 1.00 91.94 148 ASN A O 1
ATOM 1295 N N . THR A 1 149 ? 11.466 5.016 -19.343 1.00 93.56 149 THR A N 1
ATOM 1296 C CA . THR A 1 149 ? 10.752 4.091 -18.468 1.00 93.56 149 THR A CA 1
ATOM 1297 C C . THR A 1 149 ? 9.519 4.760 -17.905 1.00 93.56 149 THR A C 1
ATOM 1299 O O . THR A 1 149 ? 9.477 5.976 -17.706 1.00 93.56 149 THR A O 1
ATOM 1302 N N . PHE A 1 150 ? 8.497 3.958 -17.653 1.00 94.88 150 PHE A N 1
ATOM 1303 C CA . PHE A 1 150 ? 7.339 4.417 -16.911 1.00 94.88 150 PHE A CA 1
ATOM 1304 C C . PHE A 1 150 ? 6.747 3.271 -16.108 1.00 94.88 150 PHE A C 1
ATOM 1306 O O . PHE A 1 150 ? 6.882 2.115 -16.505 1.00 94.88 150 PHE A O 1
ATOM 1313 N N . THR A 1 151 ? 6.056 3.617 -15.031 1.00 94.81 151 THR A N 1
ATOM 1314 C CA . THR A 1 151 ? 5.196 2.719 -14.259 1.00 94.81 151 THR A CA 1
ATOM 1315 C C . THR A 1 151 ? 3.867 3.430 -14.066 1.00 94.81 151 THR A C 1
ATOM 1317 O O . THR A 1 151 ? 3.829 4.558 -13.573 1.00 94.81 151 THR A O 1
ATOM 1320 N N . ASN A 1 152 ? 2.777 2.786 -14.464 1.00 95.56 152 ASN A N 1
ATOM 1321 C CA . ASN A 1 152 ? 1.418 3.244 -14.208 1.00 95.56 152 ASN A CA 1
ATOM 1322 C C . ASN A 1 152 ? 0.696 2.186 -13.374 1.00 95.56 152 ASN A C 1
ATOM 1324 O O . ASN A 1 152 ? 0.289 1.150 -13.901 1.00 95.56 152 ASN A O 1
ATOM 1328 N N . THR A 1 153 ? 0.548 2.457 -12.082 1.00 95.50 153 THR A N 1
ATOM 1329 C CA . THR A 1 153 ? -0.216 1.625 -11.155 1.00 95.50 153 THR A CA 1
ATOM 1330 C C . THR A 1 153 ? -1.602 2.209 -10.966 1.00 95.50 153 THR A C 1
ATOM 1332 O O . THR A 1 153 ? -1.758 3.38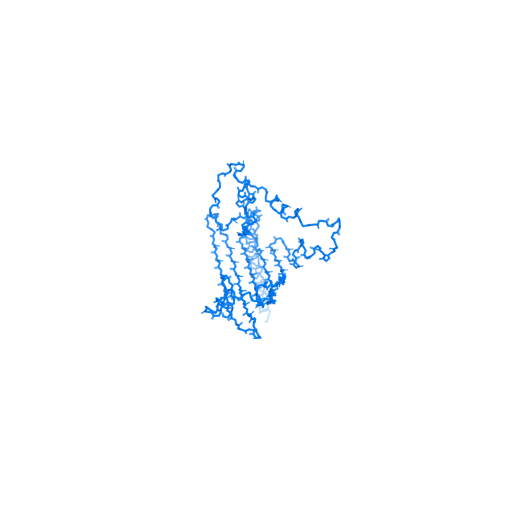6 -10.630 1.00 95.50 153 THR A O 1
ATOM 1335 N N . ARG A 1 154 ? -2.611 1.353 -11.086 1.00 95.38 154 ARG A N 1
ATOM 1336 C CA . ARG A 1 154 ? -4.006 1.651 -10.770 1.00 95.38 154 ARG A CA 1
ATOM 1337 C C . ARG A 1 154 ? -4.518 0.586 -9.823 1.00 95.38 154 ARG A C 1
ATOM 1339 O O . ARG A 1 154 ? -4.219 -0.592 -9.982 1.00 95.38 154 ARG A O 1
ATOM 1346 N N . GLY A 1 155 ? -5.301 0.984 -8.840 1.00 95.69 155 GLY A N 1
ATOM 1347 C CA . GLY A 1 155 ? -5.794 0.036 -7.865 1.00 95.69 155 GLY A CA 1
ATOM 1348 C C . GLY A 1 155 ? -6.769 0.646 -6.889 1.00 95.69 155 GLY A C 1
ATOM 1349 O O . GLY A 1 155 ? -7.193 1.796 -7.012 1.00 95.69 155 GLY A O 1
ATOM 1350 N N . PHE A 1 156 ? -7.107 -0.144 -5.887 1.00 95.50 156 PHE A N 1
ATOM 1351 C CA . PHE A 1 156 ? -7.894 0.308 -4.756 1.00 95.50 156 PHE A CA 1
ATOM 1352 C C . PHE A 1 156 ? -7.498 -0.464 -3.504 1.00 95.50 156 PHE A C 1
ATOM 1354 O O . PHE A 1 156 ? -6.936 -1.559 -3.560 1.00 95.50 156 PHE A O 1
ATOM 1361 N N . SER A 1 157 ? -7.822 0.114 -2.357 1.00 94.62 157 SER A N 1
ATOM 1362 C CA . SER A 1 157 ? -7.774 -0.570 -1.076 1.00 94.62 157 SER A CA 1
ATOM 1363 C C . SER A 1 157 ? -9.073 -0.374 -0.319 1.00 94.62 157 SER A C 1
ATOM 1365 O O . SER A 1 157 ? -9.659 0.711 -0.314 1.00 94.62 157 SER A O 1
ATOM 1367 N N . VAL A 1 158 ? -9.505 -1.441 0.341 1.00 94.44 158 VAL A N 1
ATOM 1368 C CA . VAL A 1 158 ? -10.648 -1.450 1.241 1.00 94.44 158 VAL A CA 1
ATOM 1369 C C . VAL A 1 158 ? -10.162 -1.896 2.605 1.00 94.44 158 VAL A C 1
ATOM 1371 O O . VAL A 1 158 ? -9.524 -2.937 2.750 1.00 94.44 158 VAL A O 1
ATOM 1374 N N . ARG A 1 159 ? -10.468 -1.098 3.621 1.00 92.06 159 ARG A N 1
ATOM 1375 C CA . ARG A 1 159 ? -10.242 -1.447 5.026 1.00 92.06 159 ARG A CA 1
ATOM 1376 C C . ARG A 1 159 ? -11.576 -1.478 5.724 1.00 92.06 159 ARG A C 1
ATOM 1378 O O . ARG A 1 159 ? -12.361 -0.549 5.558 1.00 92.06 159 ARG A O 1
ATOM 1385 N N . GLY A 1 160 ? -11.803 -2.496 6.532 1.00 90.12 160 GLY A N 1
ATOM 1386 C CA . GLY A 1 160 ? -12.985 -2.581 7.364 1.00 90.12 160 GLY A CA 1
ATOM 1387 C C . GLY A 1 160 ? -12.653 -3.019 8.776 1.00 90.12 160 GLY A C 1
ATOM 1388 O O . GLY A 1 160 ? -11.798 -3.871 9.004 1.00 90.12 160 GLY A O 1
ATOM 1389 N N . LYS A 1 161 ? -13.356 -2.425 9.730 1.00 88.44 161 LYS A N 1
ATOM 1390 C CA . LYS A 1 161 ? -13.462 -2.900 11.104 1.00 88.44 161 LYS A CA 1
ATOM 1391 C C . LYS A 1 161 ? -14.935 -3.145 11.388 1.00 88.44 161 LYS A C 1
ATOM 1393 O O . LYS A 1 161 ? -15.750 -2.259 11.122 1.00 88.44 161 LYS A O 1
ATOM 1398 N N . ILE A 1 162 ? -15.259 -4.332 11.880 1.00 87.62 162 ILE A N 1
ATOM 1399 C CA . ILE A 1 162 ? -16.601 -4.727 12.296 1.00 87.62 162 ILE A CA 1
ATOM 1400 C C . ILE A 1 162 ? -16.527 -5.037 13.787 1.00 87.62 162 ILE A C 1
ATOM 1402 O O . ILE A 1 162 ? -15.763 -5.900 14.227 1.00 87.62 162 ILE A O 1
ATOM 1406 N N . LEU A 1 163 ? -17.336 -4.315 14.553 1.00 83.69 163 LEU A N 1
ATOM 1407 C CA . LEU A 1 163 ? -17.350 -4.296 16.006 1.00 83.69 163 LEU A CA 1
ATOM 1408 C C . LEU A 1 163 ? -15.929 -4.031 16.535 1.00 83.69 163 LEU A C 1
ATOM 1410 O O . LEU A 1 163 ? -15.222 -3.152 16.040 1.00 83.69 163 LEU A O 1
ATOM 1414 N N . TYR A 1 164 ? -15.518 -4.787 17.546 1.00 75.56 164 TYR A N 1
ATOM 1415 C CA . TYR A 1 164 ? -14.200 -4.717 18.169 1.00 75.56 164 TYR A CA 1
ATOM 1416 C C . TYR A 1 164 ? -13.305 -5.906 17.752 1.00 75.56 164 TYR A C 1
ATOM 1418 O O . TYR A 1 164 ? -12.086 -5.792 17.693 1.00 75.56 164 TYR A O 1
ATOM 1426 N N . ASN A 1 165 ? -13.897 -7.028 17.335 1.00 78.31 165 ASN A N 1
ATOM 1427 C CA . ASN A 1 165 ? -13.161 -8.284 17.164 1.00 78.31 165 ASN A CA 1
ATOM 1428 C C . ASN A 1 165 ? -12.716 -8.600 15.740 1.00 78.31 165 ASN A C 1
ATOM 1430 O O . ASN A 1 165 ? -11.861 -9.466 15.571 1.00 78.31 165 ASN A O 1
ATOM 1434 N N . PHE A 1 166 ? -13.298 -7.965 14.723 1.00 84.69 166 PHE A N 1
ATOM 1435 C CA . PHE A 1 166 ? -13.040 -8.325 13.333 1.00 84.69 166 PHE A CA 1
ATOM 1436 C C . PHE A 1 166 ? -12.495 -7.140 12.548 1.00 84.69 166 PHE A C 1
ATOM 1438 O O . PHE A 1 166 ? -13.112 -6.075 12.473 1.00 84.69 166 PHE A O 1
ATOM 1445 N N . SER A 1 167 ? -11.350 -7.338 11.909 1.00 87.81 167 SER A N 1
ATOM 1446 C CA . SER A 1 167 ? -10.785 -6.383 10.969 1.00 87.81 167 SER A CA 1
ATOM 1447 C C . SER A 1 167 ? -10.362 -7.083 9.687 1.00 87.81 167 SER A C 1
ATOM 1449 O O . SER A 1 167 ? -9.892 -8.221 9.691 1.00 87.81 167 SER A O 1
ATOM 1451 N N . PHE A 1 168 ? -10.559 -6.396 8.568 1.00 89.31 168 PHE A N 1
ATOM 1452 C CA . PHE A 1 168 ? -10.137 -6.872 7.266 1.00 89.31 168 PHE A CA 1
ATOM 1453 C C . PHE A 1 168 ? -9.495 -5.757 6.452 1.00 89.31 168 PHE A C 1
ATOM 1455 O O . PHE A 1 168 ? -9.804 -4.568 6.583 1.00 89.31 168 PHE A O 1
ATOM 1462 N N . PHE A 1 169 ? -8.599 -6.167 5.575 1.00 91.19 169 PHE A N 1
ATOM 1463 C CA . PHE A 1 169 ? -7.966 -5.336 4.577 1.00 91.19 169 PHE A CA 1
ATOM 1464 C C . PHE A 1 169 ? -7.930 -6.119 3.275 1.00 91.19 169 PHE A C 1
ATOM 1466 O O . PHE A 1 169 ? -7.568 -7.290 3.264 1.00 91.19 169 PHE A O 1
ATOM 1473 N N . THR A 1 170 ? -8.291 -5.477 2.177 1.00 93.19 170 THR A N 1
ATOM 1474 C CA . THR A 1 170 ? -8.037 -6.010 0.845 1.00 93.19 170 THR A CA 1
ATOM 1475 C C . THR A 1 170 ? -7.533 -4.898 -0.056 1.00 93.19 170 THR A C 1
ATOM 1477 O O . THR A 1 170 ? -7.925 -3.735 0.082 1.00 93.19 170 THR A O 1
ATOM 1480 N N . SER A 1 171 ? -6.643 -5.238 -0.971 1.00 93.38 171 SER A N 1
ATOM 1481 C CA . SER A 1 171 ? -6.173 -4.336 -2.004 1.00 93.38 171 SER A CA 1
ATOM 1482 C C . SER A 1 171 ? -5.949 -5.079 -3.308 1.00 93.38 171 SER A C 1
ATOM 1484 O O . SER A 1 171 ? -5.622 -6.266 -3.326 1.00 93.38 171 SER A O 1
ATOM 1486 N N . PHE A 1 172 ? -6.133 -4.352 -4.401 1.00 94.56 172 PHE A N 1
ATOM 1487 C CA . PHE A 1 172 ? -5.869 -4.825 -5.749 1.00 94.56 172 PHE A CA 1
ATOM 1488 C C . PHE A 1 172 ? -5.084 -3.759 -6.498 1.00 94.56 172 PHE A C 1
ATOM 1490 O O . PHE A 1 172 ? -5.411 -2.571 -6.407 1.00 94.56 172 PHE A O 1
ATOM 1497 N N . TYR A 1 173 ? -4.077 -4.198 -7.244 1.00 94.44 173 TYR A N 1
ATOM 1498 C CA . TYR A 1 173 ? -3.214 -3.343 -8.042 1.00 94.44 173 TYR A CA 1
ATOM 1499 C C . TYR A 1 173 ? -3.006 -3.962 -9.413 1.00 94.44 173 TYR A C 1
ATOM 1501 O O . TYR A 1 173 ? -2.688 -5.142 -9.529 1.00 94.44 173 TYR A O 1
ATOM 1509 N N . GLU A 1 174 ? -3.126 -3.131 -10.434 1.00 94.00 174 GLU A N 1
ATOM 1510 C CA . GLU A 1 174 ? -2.763 -3.421 -11.810 1.00 94.00 174 GLU A CA 1
ATOM 1511 C C . GLU A 1 174 ? -1.690 -2.421 -12.231 1.00 94.00 174 GLU A C 1
ATOM 1513 O O . GLU A 1 174 ? -1.844 -1.209 -12.047 1.00 94.00 174 GLU A O 1
ATOM 1518 N N . ASN A 1 175 ? -0.590 -2.929 -12.772 1.00 94.94 175 ASN A N 1
ATOM 1519 C CA . ASN A 1 175 ? 0.583 -2.150 -13.116 1.00 94.94 175 ASN A CA 1
ATOM 1520 C C . ASN A 1 175 ? 0.934 -2.354 -14.581 1.00 94.94 175 ASN A C 1
ATOM 1522 O O . ASN A 1 175 ? 1.057 -3.483 -15.047 1.00 94.94 175 ASN A O 1
ATOM 1526 N N . GLN A 1 176 ? 1.183 -1.249 -15.272 1.00 94.69 176 GLN A N 1
ATOM 1527 C CA . GLN A 1 176 ? 1.731 -1.251 -16.620 1.00 94.69 176 GLN A CA 1
ATOM 1528 C C . GLN A 1 176 ? 3.073 -0.534 -16.608 1.00 94.69 176 GLN A C 1
ATOM 1530 O O . GLN A 1 176 ? 3.119 0.663 -16.310 1.00 94.69 176 GLN A O 1
ATOM 1535 N N . SER A 1 177 ? 4.146 -1.248 -16.945 1.00 95.00 177 SER A N 1
ATOM 1536 C CA . SER A 1 177 ? 5.500 -0.721 -16.772 1.00 95.00 177 SER A CA 1
ATOM 1537 C C . SER A 1 177 ? 6.423 -1.024 -17.942 1.00 95.00 177 SER A C 1
ATOM 1539 O O . SER A 1 177 ? 6.469 -2.144 -18.444 1.00 95.00 177 SER A O 1
ATOM 1541 N N . ILE A 1 178 ? 7.224 -0.032 -18.326 1.00 94.25 178 ILE A N 1
ATOM 1542 C CA . ILE A 1 178 ? 8.441 -0.218 -19.117 1.00 94.25 178 ILE A CA 1
ATOM 1543 C C . ILE A 1 178 ? 9.617 -0.106 -18.161 1.00 94.25 178 ILE A C 1
ATOM 1545 O O . ILE A 1 178 ? 9.894 0.974 -17.638 1.00 94.25 178 ILE A O 1
ATOM 1549 N N . PHE A 1 179 ? 10.325 -1.213 -17.958 1.00 92.12 179 PHE A N 1
ATOM 1550 C CA . PHE A 1 179 ? 11.471 -1.238 -17.062 1.00 92.12 179 PHE A CA 1
ATOM 1551 C C . PHE A 1 179 ? 12.796 -0.896 -17.755 1.00 92.12 179 PHE A C 1
ATOM 1553 O O . PHE A 1 179 ? 12.943 -0.998 -18.977 1.00 92.12 179 PHE A O 1
ATOM 1560 N N . ASN A 1 180 ? 13.786 -0.542 -16.930 1.00 91.50 180 ASN A N 1
ATOM 1561 C CA . ASN A 1 180 ? 15.188 -0.468 -17.336 1.00 91.50 180 ASN A CA 1
ATOM 1562 C C . ASN A 1 180 ? 15.698 -1.849 -17.764 1.00 91.50 180 ASN A C 1
ATOM 1564 O O . ASN A 1 180 ? 15.217 -2.874 -17.280 1.00 91.50 180 ASN A O 1
ATOM 1568 N N . ASP A 1 181 ? 16.736 -1.867 -18.597 1.00 90.50 181 ASP A N 1
ATOM 1569 C CA . ASP A 1 181 ? 17.219 -3.079 -19.272 1.00 90.50 181 ASP A CA 1
ATOM 1570 C C . ASP A 1 181 ? 17.597 -4.209 -18.301 1.00 90.50 181 ASP A C 1
ATOM 1572 O O . ASP A 1 181 ? 17.321 -5.375 -18.568 1.00 90.50 181 ASP A O 1
ATOM 1576 N N . TYR A 1 182 ? 18.147 -3.874 -17.128 1.00 89.50 182 TYR A N 1
ATOM 1577 C CA . TYR A 1 182 ? 18.514 -4.868 -16.115 1.00 89.50 182 TYR A CA 1
ATOM 1578 C C . TYR A 1 182 ? 17.306 -5.565 -15.468 1.00 89.50 182 TYR A C 1
ATOM 1580 O O . TYR A 1 182 ? 17.395 -6.742 -15.126 1.00 89.50 182 TYR A O 1
ATOM 1588 N N . ILE A 1 183 ? 16.188 -4.855 -15.276 1.00 90.69 183 ILE A N 1
ATOM 1589 C CA . ILE A 1 183 ? 14.946 -5.454 -14.766 1.00 90.69 183 ILE A CA 1
ATOM 1590 C C . ILE A 1 183 ? 14.262 -6.191 -15.905 1.00 90.69 183 ILE A C 1
ATOM 1592 O O . ILE A 1 183 ? 13.839 -7.320 -15.708 1.00 90.69 183 ILE A O 1
ATOM 1596 N N . HIS A 1 184 ? 14.194 -5.577 -17.089 1.00 90.94 184 HIS A N 1
ATOM 1597 C CA . HIS A 1 184 ? 13.558 -6.157 -18.267 1.00 90.94 184 HIS A CA 1
ATOM 1598 C C . HIS A 1 184 ? 14.135 -7.535 -18.584 1.00 90.94 184 HIS A C 1
ATOM 1600 O O . HIS A 1 184 ? 13.384 -8.496 -18.643 1.00 90.94 184 HIS A O 1
ATOM 1606 N N . LYS A 1 185 ? 15.468 -7.648 -18.656 1.00 91.88 185 LYS A N 1
ATOM 1607 C CA . LYS A 1 185 ? 16.147 -8.923 -18.902 1.00 91.88 185 LYS A CA 1
ATOM 1608 C C . LYS A 1 185 ? 15.796 -9.980 -17.853 1.00 91.88 185 LYS A C 1
ATOM 1610 O O . LYS A 1 185 ? 15.523 -11.117 -18.206 1.00 91.88 185 LYS A O 1
ATOM 1615 N N . LYS A 1 186 ? 15.763 -9.606 -16.569 1.00 93.06 186 LYS A N 1
ATOM 1616 C CA . LYS A 1 186 ? 15.356 -10.538 -15.509 1.00 93.06 186 LYS A CA 1
ATOM 1617 C C . LYS A 1 186 ? 13.906 -10.970 -15.677 1.00 93.06 186 LYS A C 1
ATOM 1619 O O . LYS A 1 186 ? 13.619 -12.152 -15.577 1.00 93.06 186 LYS A O 1
ATOM 1624 N N . VAL A 1 187 ? 13.005 -10.029 -15.936 1.00 92.94 187 VAL A N 1
ATOM 1625 C CA . VAL A 1 187 ? 11.581 -10.316 -16.129 1.00 92.94 187 VAL A CA 1
ATOM 1626 C C . VAL A 1 187 ? 11.364 -11.227 -17.341 1.00 92.94 187 VAL A C 1
ATOM 1628 O O . VAL A 1 187 ? 10.553 -12.136 -17.234 1.00 92.94 187 VAL A O 1
ATOM 1631 N N . ASP A 1 188 ? 12.113 -11.060 -18.432 1.00 91.06 188 ASP A N 1
ATOM 1632 C CA . ASP A 1 188 ? 12.079 -11.970 -19.589 1.00 91.06 188 ASP A CA 1
ATOM 1633 C C . ASP A 1 188 ? 12.570 -13.387 -19.247 1.00 91.06 188 ASP A C 1
ATOM 1635 O O . ASP A 1 188 ? 12.054 -14.370 -19.774 1.00 91.06 188 ASP A O 1
ATOM 1639 N N . GLU A 1 189 ? 13.559 -13.510 -18.358 1.00 92.19 189 GLU A N 1
ATOM 1640 C CA . GLU A 1 189 ? 14.109 -14.805 -17.938 1.00 92.19 189 GLU A CA 1
ATOM 1641 C C . GLU A 1 189 ? 13.142 -15.581 -17.030 1.00 92.19 189 GLU A C 1
ATOM 1643 O O . GLU A 1 189 ? 12.986 -16.792 -17.190 1.00 92.19 189 GLU A O 1
ATOM 1648 N N . ILE A 1 190 ? 12.500 -14.905 -16.067 1.00 92.56 190 ILE A N 1
ATOM 1649 C CA . ILE A 1 190 ? 11.681 -15.564 -15.029 1.00 92.56 190 ILE A CA 1
ATOM 1650 C C . ILE A 1 190 ? 10.170 -15.350 -15.181 1.00 92.56 190 ILE A C 1
ATOM 1652 O O . ILE A 1 190 ? 9.399 -15.921 -14.413 1.00 92.56 190 ILE A O 1
ATOM 1656 N N . TYR A 1 191 ? 9.733 -14.518 -16.128 1.00 90.88 191 TYR A N 1
ATOM 1657 C CA . TYR A 1 191 ? 8.333 -14.127 -16.358 1.00 90.88 191 TYR A CA 1
ATOM 1658 C C . TYR A 1 191 ? 7.612 -13.578 -15.116 1.00 90.88 191 TYR A C 1
ATOM 1660 O O . TYR A 1 191 ? 6.386 -13.649 -14.996 1.00 90.88 191 TYR A O 1
ATOM 1668 N N . VAL A 1 192 ? 8.369 -12.998 -14.186 1.00 90.94 192 VAL A N 1
ATOM 1669 C CA . VAL A 1 192 ? 7.901 -12.498 -12.891 1.00 90.94 192 VAL A CA 1
ATOM 1670 C C . VAL A 1 192 ? 8.599 -11.177 -12.588 1.00 90.94 192 VAL A C 1
ATOM 1672 O O . VAL A 1 192 ? 9.816 -11.056 -12.720 1.00 90.94 192 VAL A O 1
ATOM 1675 N N . VAL A 1 193 ? 7.838 -10.182 -12.131 1.00 90.88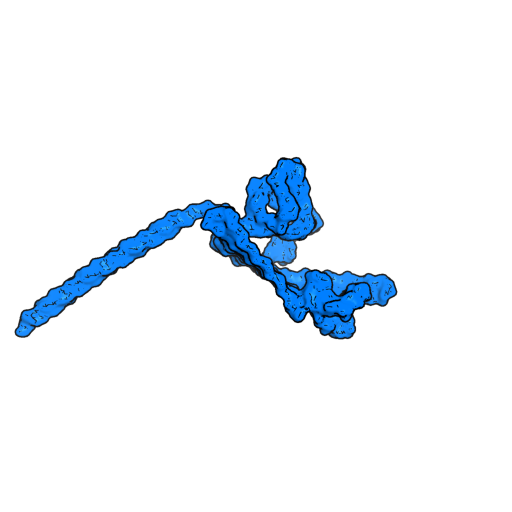 193 VAL A N 1
ATOM 1676 C CA . VAL A 1 193 ? 8.403 -8.980 -11.514 1.00 90.88 193 VAL A CA 1
ATOM 1677 C C . VAL A 1 193 ? 8.628 -9.272 -10.040 1.00 90.88 193 VAL A C 1
ATOM 1679 O O . VAL A 1 193 ? 7.710 -9.650 -9.305 1.00 90.88 193 VAL A O 1
ATOM 1682 N N . ASN A 1 194 ? 9.870 -9.084 -9.598 1.00 84.69 194 ASN A N 1
ATOM 1683 C CA . ASN A 1 194 ? 10.278 -9.350 -8.224 1.00 84.69 194 ASN A CA 1
ATOM 1684 C C . ASN A 1 194 ? 9.367 -8.625 -7.224 1.00 84.69 194 ASN A C 1
ATOM 1686 O O . ASN A 1 194 ? 9.262 -7.400 -7.231 1.00 84.69 194 ASN A O 1
ATOM 1690 N N . GLY A 1 195 ? 8.719 -9.402 -6.355 1.00 81.94 195 GLY A N 1
ATOM 1691 C CA . GLY A 1 195 ? 7.812 -8.892 -5.326 1.00 81.94 195 GLY A CA 1
ATOM 1692 C C . GLY A 1 195 ? 6.434 -8.435 -5.822 1.00 81.94 195 GLY A C 1
ATOM 1693 O O . GLY A 1 195 ? 5.676 -7.906 -5.018 1.00 81.94 195 GLY A O 1
ATOM 1694 N N . GLN A 1 196 ? 6.107 -8.616 -7.105 1.00 84.38 196 GLN A N 1
ATOM 1695 C CA . GLN A 1 196 ? 4.855 -8.140 -7.717 1.00 84.38 196 GLN A CA 1
ATOM 1696 C C . GLN A 1 196 ? 4.073 -9.240 -8.454 1.00 84.38 196 GLN A C 1
ATOM 1698 O O . GLN A 1 196 ? 2.904 -9.037 -8.762 1.00 84.38 196 GLN A O 1
ATOM 1703 N N . GLY A 1 197 ? 4.696 -10.393 -8.726 1.00 86.00 197 GLY A N 1
ATOM 1704 C CA . GLY A 1 197 ? 4.030 -11.550 -9.332 1.00 86.00 197 GLY A CA 1
ATOM 1705 C C . GLY A 1 197 ? 4.333 -11.736 -10.818 1.00 86.00 197 GLY A C 1
ATOM 1706 O O . GLY A 1 197 ? 5.251 -11.116 -11.363 1.00 86.00 197 GLY A O 1
ATOM 1707 N N . ARG A 1 198 ? 3.599 -12.651 -11.461 1.00 90.31 198 ARG A N 1
ATOM 1708 C CA . ARG A 1 198 ? 3.796 -13.000 -12.872 1.00 90.31 198 ARG A CA 1
ATOM 1709 C C . ARG A 1 198 ? 3.443 -11.825 -13.775 1.00 90.31 198 ARG A C 1
ATOM 1711 O O . ARG A 1 198 ? 2.553 -11.033 -13.469 1.00 90.31 198 ARG A O 1
ATOM 1718 N N . VAL A 1 199 ? 4.125 -11.744 -14.911 1.00 92.38 199 VAL A N 1
ATOM 1719 C CA . VAL A 1 199 ? 3.857 -10.722 -15.921 1.00 92.38 199 VAL A CA 1
ATOM 1720 C C . VAL A 1 199 ? 3.213 -11.293 -17.173 1.00 92.38 199 VAL A C 1
ATOM 1722 O O . VAL A 1 199 ? 3.364 -12.469 -17.520 1.00 92.38 199 VAL A O 1
ATOM 1725 N N . LYS A 1 200 ? 2.550 -10.401 -17.900 1.00 92.00 200 LYS A N 1
ATOM 1726 C CA . LYS A 1 200 ? 2.154 -10.572 -19.288 1.00 92.00 200 LYS A CA 1
ATOM 1727 C C . LYS A 1 200 ? 2.858 -9.505 -20.138 1.00 92.00 200 LYS A C 1
ATOM 1729 O O . LYS A 1 200 ? 2.892 -8.344 -19.728 1.00 92.00 200 LYS A O 1
ATOM 1734 N N . PRO A 1 201 ? 3.392 -9.851 -21.321 1.00 90.69 201 PRO A N 1
ATOM 1735 C CA . PRO A 1 201 ? 3.887 -8.843 -22.249 1.00 90.69 201 PRO A CA 1
ATOM 1736 C C . PRO A 1 201 ? 2.745 -7.914 -22.681 1.00 90.69 201 PRO A C 1
ATOM 1738 O O . PRO A 1 201 ? 1.629 -8.355 -22.976 1.00 90.69 201 PRO A O 1
ATOM 1741 N N . TYR A 1 202 ? 3.026 -6.617 -22.707 1.00 87.38 202 TYR A N 1
ATOM 1742 C CA . TYR A 1 202 ? 2.100 -5.558 -23.077 1.00 87.38 202 TYR A CA 1
ATOM 1743 C C . TYR A 1 202 ? 2.760 -4.647 -24.110 1.00 87.38 202 TYR A C 1
ATOM 1745 O O . TYR A 1 202 ? 3.821 -4.074 -23.872 1.00 87.38 202 TYR A O 1
ATOM 1753 N N . LYS A 1 203 ? 2.112 -4.481 -25.269 1.00 87.19 203 LYS A N 1
ATOM 1754 C CA . LYS A 1 203 ? 2.711 -3.797 -26.430 1.00 87.19 203 LYS A CA 1
ATOM 1755 C C . LYS A 1 203 ? 4.080 -4.416 -26.775 1.00 87.19 203 LYS A C 1
ATOM 1757 O O . LYS A 1 203 ? 4.264 -5.612 -26.594 1.00 87.19 203 LYS A O 1
ATOM 1762 N N . GLU A 1 204 ? 5.008 -3.624 -27.309 1.00 80.62 204 GLU A N 1
ATOM 1763 C CA . GLU A 1 204 ? 6.307 -4.126 -27.776 1.00 80.62 204 GLU A CA 1
ATOM 1764 C C . GLU A 1 204 ? 7.346 -4.290 -26.657 1.00 80.62 204 GLU A C 1
ATOM 1766 O O . GLU A 1 204 ? 8.176 -5.181 -26.740 1.00 80.62 204 GLU A O 1
ATOM 1771 N N . ASN A 1 205 ? 7.325 -3.438 -25.624 1.00 86.81 205 ASN A N 1
ATOM 1772 C CA . ASN A 1 205 ? 8.420 -3.329 -24.641 1.00 86.81 205 ASN A CA 1
ATOM 1773 C C . ASN A 1 205 ? 7.937 -3.028 -23.210 1.00 86.81 205 ASN A C 1
ATOM 1775 O O . ASN A 1 205 ? 8.686 -2.470 -22.401 1.00 86.81 205 ASN A O 1
ATOM 1779 N N . ALA A 1 206 ? 6.671 -3.319 -22.911 1.00 92.25 206 ALA A N 1
ATOM 1780 C CA . ALA A 1 206 ? 6.086 -3.106 -21.596 1.00 92.25 206 ALA A CA 1
ATOM 1781 C C . ALA A 1 206 ? 5.552 -4.417 -21.015 1.00 92.25 206 ALA A C 1
ATOM 1783 O O . ALA A 1 206 ? 5.338 -5.404 -21.717 1.00 92.25 206 ALA A O 1
ATOM 1784 N N . TYR A 1 207 ? 5.300 -4.397 -19.715 1.00 94.75 207 TYR A N 1
ATOM 1785 C CA . TYR A 1 207 ? 4.703 -5.500 -18.982 1.00 94.75 207 TYR A CA 1
ATOM 1786 C C . TYR A 1 207 ? 3.430 -5.040 -18.302 1.00 94.75 207 TYR A C 1
ATOM 1788 O O . TYR A 1 207 ? 3.368 -3.925 -17.782 1.00 94.75 207 TYR A O 1
ATOM 1796 N N . ASP A 1 208 ? 2.447 -5.925 -18.294 1.00 94.25 208 ASP A N 1
ATOM 1797 C CA . ASP A 1 208 ? 1.231 -5.818 -17.505 1.00 94.25 208 ASP A CA 1
ATOM 1798 C C . ASP A 1 208 ? 1.269 -6.892 -16.417 1.00 94.25 208 ASP A C 1
ATOM 1800 O O . ASP A 1 208 ? 1.550 -8.063 -16.691 1.00 94.25 208 ASP A O 1
ATOM 1804 N N . TYR A 1 209 ? 1.068 -6.486 -15.171 1.00 94.19 209 TYR A N 1
ATOM 1805 C CA . TYR A 1 209 ? 1.102 -7.377 -14.019 1.00 94.19 209 TYR A CA 1
ATOM 1806 C C . TYR A 1 209 ? 0.201 -6.856 -12.914 1.00 94.19 209 TYR A C 1
ATOM 1808 O O . TYR A 1 209 ? 0.092 -5.651 -12.674 1.00 94.19 209 TYR A O 1
ATOM 1816 N N . ALA A 1 210 ? -0.442 -7.782 -12.214 1.00 93.31 210 ALA A N 1
ATOM 1817 C CA . ALA A 1 210 ? -1.411 -7.444 -11.195 1.00 93.31 210 ALA A CA 1
ATOM 1818 C C . ALA A 1 210 ? -1.280 -8.359 -9.985 1.00 93.31 210 ALA A C 1
ATOM 1820 O O . ALA A 1 210 ? -0.991 -9.549 -10.094 1.00 93.31 210 ALA A O 1
ATOM 1821 N N . TYR A 1 211 ? -1.559 -7.799 -8.820 1.00 92.19 211 TYR A N 1
ATOM 1822 C CA . TYR A 1 211 ? -1.571 -8.554 -7.583 1.00 92.19 211 TYR A CA 1
ATOM 1823 C C . TYR A 1 211 ? -2.680 -8.064 -6.668 1.00 92.19 211 TYR A C 1
ATOM 1825 O O . TYR A 1 211 ? -3.157 -6.926 -6.744 1.00 92.19 211 TYR A O 1
ATOM 1833 N N . SER A 1 212 ? -3.088 -8.961 -5.787 1.00 91.75 212 SER A N 1
ATOM 1834 C CA . SER A 1 212 ? -4.082 -8.715 -4.766 1.00 91.75 212 SER A CA 1
ATOM 1835 C C . SER A 1 212 ? -3.573 -9.195 -3.418 1.00 91.75 212 SER A C 1
ATOM 1837 O O . SER A 1 212 ? -2.824 -10.166 -3.300 1.00 91.75 212 SER A O 1
ATOM 1839 N N . CYS A 1 213 ? -3.960 -8.474 -2.379 1.00 90.00 213 CYS A N 1
ATOM 1840 C CA . CYS A 1 213 ? -3.623 -8.815 -1.012 1.00 90.00 213 CYS A CA 1
ATOM 1841 C C . CYS A 1 213 ? -4.893 -8.769 -0.175 1.00 90.00 213 CYS A C 1
ATOM 1843 O O . CYS A 1 213 ? -5.731 -7.882 -0.341 1.00 90.00 213 CYS A O 1
ATOM 1845 N N . GLY A 1 214 ? -5.031 -9.740 0.717 1.00 89.56 214 GLY A N 1
ATOM 1846 C CA . GLY A 1 214 ? -6.111 -9.861 1.673 1.00 89.56 214 GLY A CA 1
ATOM 1847 C C . GLY A 1 214 ? -5.542 -10.148 3.055 1.00 89.56 214 GLY A C 1
ATOM 1848 O O . GLY A 1 214 ? -4.653 -10.975 3.230 1.00 89.56 214 GLY A O 1
ATOM 1849 N N . LEU A 1 215 ? -6.062 -9.472 4.062 1.00 86.06 215 LEU A N 1
ATOM 1850 C CA . LEU A 1 215 ? -5.746 -9.723 5.455 1.00 86.06 215 LEU A CA 1
ATOM 1851 C C . LEU A 1 215 ? -7.048 -9.754 6.228 1.00 86.06 215 LEU A C 1
ATOM 1853 O O . LEU A 1 215 ? -7.852 -8.828 6.140 1.00 86.06 215 LEU A O 1
ATOM 1857 N N . ILE A 1 216 ? -7.225 -10.813 7.003 1.00 86.75 216 ILE A N 1
ATOM 1858 C CA . ILE A 1 216 ? -8.329 -10.953 7.939 1.00 86.75 216 ILE A CA 1
ATOM 1859 C C . ILE A 1 216 ? -7.730 -11.203 9.316 1.00 86.75 216 ILE A C 1
ATOM 1861 O O . ILE A 1 216 ? -6.844 -12.044 9.491 1.00 86.75 216 ILE A O 1
ATOM 1865 N N . SER A 1 217 ? -8.223 -10.461 10.297 1.00 81.56 217 SER A N 1
ATOM 1866 C CA . SER A 1 217 ? -7.848 -10.625 11.690 1.00 81.56 217 SER A CA 1
ATOM 1867 C C . SER A 1 217 ? -9.083 -10.723 12.553 1.00 81.56 217 SER A C 1
ATOM 1869 O O . SER A 1 217 ? -9.998 -9.900 12.469 1.00 81.56 217 SER A O 1
ATOM 1871 N N . TYR A 1 218 ? -9.071 -11.741 13.403 1.00 82.88 218 TYR A N 1
ATOM 1872 C CA . TYR A 1 218 ? -10.120 -12.008 14.361 1.00 82.88 218 TYR A CA 1
ATOM 1873 C C . TYR A 1 218 ? -9.518 -12.163 15.758 1.00 82.88 218 TYR A C 1
ATOM 1875 O O . TYR A 1 218 ? -8.614 -12.970 15.980 1.00 82.88 218 TYR A O 1
ATOM 1883 N N . THR A 1 219 ? -10.018 -11.363 16.694 1.00 75.19 219 THR A N 1
ATOM 1884 C CA . THR A 1 219 ? -9.651 -11.408 18.114 1.00 75.19 219 THR A CA 1
ATOM 1885 C C . THR A 1 219 ? -10.783 -12.084 18.879 1.00 75.19 219 THR A C 1
ATOM 1887 O O . THR A 1 219 ? -11.918 -11.611 18.832 1.00 75.19 219 THR A O 1
ATOM 1890 N N . TYR A 1 220 ? -10.494 -13.189 19.566 1.00 67.75 220 TYR A N 1
ATOM 1891 C CA . TYR A 1 220 ? -11.473 -13.881 20.406 1.00 67.75 220 TYR A CA 1
ATOM 1892 C C . TYR A 1 220 ? -11.353 -13.429 21.869 1.00 67.75 220 TYR A C 1
ATOM 1894 O O . TYR A 1 220 ? -10.254 -13.186 22.362 1.00 67.75 220 TYR A O 1
ATOM 1902 N N . PHE A 1 221 ? -12.481 -13.342 22.577 1.00 58.69 221 PHE A N 1
ATOM 1903 C CA . PHE A 1 221 ? -12.526 -13.092 24.023 1.00 58.69 221 PHE A CA 1
ATOM 1904 C C . PHE A 1 221 ? -12.778 -14.413 24.773 1.00 58.69 221 PHE A C 1
ATOM 1906 O O . PHE A 1 221 ? -13.728 -15.107 24.407 1.00 58.69 221 PHE A O 1
ATOM 1913 N N . PRO A 1 222 ? -12.016 -14.768 25.834 1.00 57.16 222 PRO A N 1
ATOM 1914 C CA . PRO A 1 222 ? -11.053 -13.945 26.569 1.00 57.16 222 PRO A CA 1
ATOM 1915 C C . PRO A 1 222 ? -9.645 -13.894 25.932 1.00 57.16 222 PRO A C 1
ATOM 1917 O O . PRO A 1 222 ? -9.200 -14.832 25.278 1.00 57.16 222 PRO A O 1
ATOM 1920 N N . ILE A 1 223 ? -8.986 -12.755 26.162 1.00 55.56 223 ILE A N 1
ATOM 1921 C CA . ILE A 1 223 ? -7.929 -12.015 25.425 1.00 55.56 223 ILE A CA 1
ATOM 1922 C C . ILE A 1 223 ? -6.620 -12.727 24.992 1.00 55.56 223 ILE A C 1
ATOM 1924 O O . ILE A 1 223 ? -5.701 -12.063 24.528 1.00 55.56 223 ILE A O 1
ATOM 1928 N N . ASN A 1 224 ? -6.496 -14.054 25.007 1.00 51.88 224 ASN A N 1
ATOM 1929 C CA . ASN A 1 224 ? -5.177 -14.674 24.770 1.00 51.88 224 ASN A CA 1
ATOM 1930 C C . ASN A 1 224 ? -4.926 -15.207 23.350 1.00 51.88 224 ASN A C 1
ATOM 1932 O O . ASN A 1 224 ? -3.778 -15.506 23.027 1.00 51.88 224 ASN A O 1
ATOM 1936 N N . ASN A 1 225 ? -5.943 -15.289 22.482 1.00 56.75 225 ASN A N 1
ATOM 1937 C CA . ASN A 1 225 ? -5.788 -15.888 21.152 1.00 56.75 225 ASN A CA 1
ATOM 1938 C C . ASN A 1 225 ? -6.220 -14.930 20.032 1.00 56.75 225 ASN A C 1
ATOM 1940 O O . ASN A 1 225 ? -7.408 -14.694 19.804 1.00 56.75 225 ASN A O 1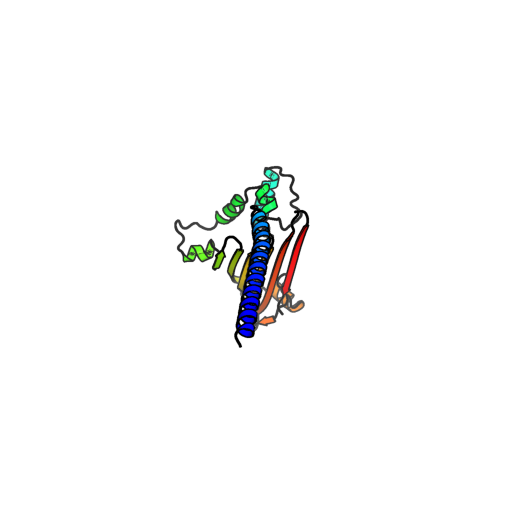
ATOM 1944 N N . ASN A 1 226 ? -5.229 -14.438 19.285 1.00 61.25 226 ASN A N 1
ATOM 1945 C CA . ASN A 1 226 ? -5.422 -13.653 18.068 1.00 61.25 226 ASN A CA 1
ATOM 1946 C C . ASN A 1 226 ? -5.212 -14.545 16.845 1.00 61.25 226 ASN A C 1
ATOM 1948 O O . ASN A 1 226 ? -4.109 -15.048 16.625 1.00 61.25 226 ASN A O 1
ATOM 1952 N N . PHE A 1 227 ? -6.250 -14.709 16.026 1.00 67.50 227 PHE A N 1
ATOM 1953 C CA . PHE A 1 227 ? -6.155 -15.446 14.772 1.00 67.50 227 PHE A CA 1
ATOM 1954 C C . PHE A 1 227 ? -5.953 -14.480 13.606 1.00 67.50 227 PHE A C 1
ATOM 1956 O O . PHE A 1 227 ? -6.716 -13.527 13.421 1.00 67.50 227 PHE A O 1
ATOM 1963 N N . LYS A 1 228 ? -4.898 -14.721 12.825 1.00 67.81 228 LYS A N 1
ATOM 1964 C CA . LYS A 1 228 ? -4.477 -13.857 11.721 1.00 67.81 228 LYS A CA 1
ATOM 1965 C C . LYS A 1 228 ? -4.278 -14.714 10.478 1.00 67.81 228 LYS A C 1
ATOM 1967 O O . LYS A 1 228 ? -3.491 -15.656 10.513 1.00 67.81 228 LYS A O 1
ATOM 1972 N N . ILE A 1 229 ? -4.948 -14.360 9.384 1.00 73.19 229 ILE A N 1
ATOM 1973 C CA . ILE A 1 229 ? -4.679 -14.935 8.064 1.00 73.19 229 ILE A CA 1
ATOM 1974 C C . ILE A 1 229 ? -4.262 -13.808 7.129 1.00 73.19 229 ILE A C 1
ATOM 1976 O O . ILE A 1 229 ? -5.001 -12.843 6.925 1.00 73.19 229 ILE A O 1
ATOM 1980 N N . PHE A 1 230 ? -3.089 -13.979 6.526 1.00 73.38 230 PHE A N 1
ATOM 1981 C CA . PHE A 1 230 ? -2.612 -13.173 5.411 1.00 73.38 230 PHE A CA 1
ATOM 1982 C C . PHE A 1 230 ? -2.727 -14.011 4.138 1.00 73.38 230 PHE A C 1
ATOM 1984 O O . PHE A 1 230 ? -2.181 -15.110 4.069 1.00 73.38 230 PHE A O 1
ATOM 1991 N N . ILE A 1 231 ? -3.446 -13.492 3.149 1.00 77.94 231 ILE A N 1
ATOM 1992 C CA . ILE A 1 231 ? -3.608 -14.093 1.828 1.00 77.94 231 ILE A CA 1
ATOM 1993 C C . ILE A 1 231 ? -2.975 -13.140 0.824 1.00 77.94 231 ILE A C 1
ATOM 1995 O O . ILE A 1 231 ? -3.301 -11.955 0.775 1.00 77.94 231 ILE A O 1
ATOM 1999 N N . PHE A 1 232 ? -2.063 -13.661 0.020 1.00 76.50 232 PHE A N 1
ATOM 2000 C CA . PHE A 1 232 ? -1.481 -12.927 -1.088 1.00 76.50 232 PHE A CA 1
ATOM 2001 C C . PHE A 1 232 ? -1.728 -13.729 -2.353 1.00 76.50 232 PHE A C 1
ATOM 2003 O O . PHE A 1 232 ? -1.361 -14.902 -2.421 1.00 76.50 232 PHE A O 1
ATOM 2010 N N . GLU A 1 233 ? -2.373 -13.108 -3.330 1.00 78.38 233 GLU A N 1
ATOM 2011 C CA . GLU A 1 233 ? -2.721 -13.761 -4.582 1.00 78.38 233 GLU A CA 1
ATOM 2012 C C . GLU A 1 233 ? -2.285 -12.874 -5.739 1.00 78.38 233 GLU A C 1
ATOM 2014 O O . GLU A 1 233 ? -2.690 -11.715 -5.861 1.00 78.38 233 GLU A O 1
ATOM 2019 N N . ASN A 1 234 ? -1.446 -13.437 -6.599 1.00 72.62 234 ASN A N 1
ATOM 2020 C CA . ASN A 1 234 ? -1.064 -12.795 -7.841 1.00 72.62 234 ASN A CA 1
ATOM 2021 C C . ASN A 1 234 ? -2.075 -13.170 -8.908 1.00 72.62 234 ASN A C 1
ATOM 2023 O O . ASN A 1 234 ? -2.439 -14.338 -9.043 1.00 72.62 234 ASN A O 1
ATOM 2027 N N . LYS A 1 235 ? -2.507 -12.176 -9.675 1.00 60.59 235 LYS A N 1
ATOM 2028 C CA . LYS A 1 235 ? -3.295 -12.440 -10.866 1.00 60.59 235 LYS A CA 1
ATOM 2029 C C . LYS A 1 235 ? -2.324 -12.568 -12.030 1.00 60.59 235 LYS A C 1
ATOM 2031 O O . LYS A 1 235 ? -1.382 -11.787 -12.123 1.00 60.59 235 LYS A O 1
ATOM 2036 N N . PHE A 1 236 ? -2.650 -13.503 -12.918 1.00 53.34 236 PHE A N 1
ATOM 2037 C CA . PHE A 1 236 ? -1.847 -13.998 -14.032 1.00 53.34 236 PHE A CA 1
ATOM 2038 C C . PHE A 1 236 ? -0.905 -15.107 -13.598 1.00 53.34 236 PHE A C 1
ATOM 2040 O O . PHE A 1 236 ? 0.032 -14.901 -12.811 1.00 53.34 236 PHE A O 1
#

Sequence (236 aa):
MKNFFIIRILNILKFISKKSKKMLFFQKKNFYIIFIFFIFSIKINAQNSFLPLNRSFNLPLERKIIIENINFQTSFKPYLENEFEELINLNFVYQTNKSKIFFFKKDSYFLRKLRKENFIIFKNNDFKITFDPIFNFEIGKNINSKKNTFTNTRGFSVRGKILYNFSFFTSFYENQSIFNDYIHKKVDEIYVVNGQGRVKPYKENAYDYAYSCGLISYTYFPINNNFKIFIFENKF

Radius of gyration: 30.03 Å; chains: 1; bounding box: 104×54×58 Å

pLDDT: mean 76.81, std 15.54, range [40.59, 95.69]